Protein AF-A0A662S7G5-F1 (afdb_monomer)

Structure (mmCIF, N/CA/C/O backbone):
data_AF-A0A662S7G5-F1
#
_entry.id   AF-A0A662S7G5-F1
#
loop_
_atom_site.group_PDB
_atom_site.id
_atom_site.type_symbol
_atom_site.label_atom_id
_atom_site.label_alt_id
_atom_site.label_comp_id
_atom_site.label_asym_id
_atom_site.label_entity_id
_atom_site.label_seq_id
_atom_site.pdbx_PDB_ins_code
_atom_site.Cartn_x
_atom_site.Cartn_y
_atom_site.Cartn_z
_atom_site.occupancy
_atom_site.B_iso_or_equiv
_atom_site.auth_seq_id
_atom_site.auth_comp_id
_atom_site.auth_asym_id
_atom_site.auth_atom_id
_atom_site.pdbx_PDB_model_num
ATOM 1 N N . MET A 1 1 ? -13.028 -9.052 17.505 1.00 86.38 1 MET A N 1
ATOM 2 C CA . MET A 1 1 ? -12.548 -9.013 18.906 1.00 86.38 1 MET A CA 1
ATOM 3 C C . MET A 1 1 ? -11.775 -7.713 19.083 1.00 86.38 1 MET A C 1
ATOM 5 O O . MET A 1 1 ? -11.124 -7.319 18.126 1.00 86.38 1 MET A O 1
ATOM 9 N N . ILE A 1 2 ? -11.829 -7.048 20.243 1.00 91.25 2 ILE A N 1
ATOM 10 C CA . ILE A 1 2 ? -10.932 -5.918 20.558 1.00 91.25 2 ILE A CA 1
ATOM 11 C C . ILE A 1 2 ? -9.974 -6.365 21.663 1.00 91.25 2 ILE A C 1
ATOM 13 O O . ILE A 1 2 ? -10.423 -6.861 22.697 1.00 91.25 2 ILE A O 1
ATOM 17 N N . LYS A 1 3 ? -8.668 -6.194 21.451 1.00 94.00 3 LYS A N 1
ATOM 18 C CA . LYS A 1 3 ? -7.615 -6.515 22.421 1.00 94.00 3 LYS A CA 1
ATOM 19 C C . LYS A 1 3 ? -6.762 -5.280 22.693 1.00 94.00 3 LYS A C 1
ATOM 21 O O . LYS A 1 3 ? -6.237 -4.679 21.763 1.00 94.00 3 LYS A O 1
ATOM 26 N N . LEU A 1 4 ? -6.590 -4.932 23.965 1.00 95.50 4 LEU A N 1
ATOM 27 C CA . LEU A 1 4 ? -5.736 -3.824 24.404 1.00 95.50 4 LEU A CA 1
ATOM 28 C C . LEU A 1 4 ? -4.447 -4.385 25.014 1.00 95.50 4 LEU A C 1
ATOM 30 O O . LEU A 1 4 ? -4.505 -5.287 25.851 1.00 95.50 4 LEU A O 1
ATOM 34 N N . VAL A 1 5 ? -3.285 -3.877 24.596 1.00 95.06 5 VAL A N 1
ATOM 35 C CA . VAL A 1 5 ? -1.973 -4.355 25.062 1.00 95.06 5 VAL A CA 1
ATOM 36 C C . VAL A 1 5 ? -1.102 -3.173 25.482 1.00 95.06 5 VAL A C 1
ATOM 38 O O . VAL A 1 5 ? -0.617 -2.414 24.647 1.00 95.06 5 VAL A O 1
ATOM 41 N N . GLY A 1 6 ? -0.894 -3.021 26.793 1.00 93.19 6 GLY A N 1
ATOM 42 C CA . GLY A 1 6 ? -0.138 -1.890 27.350 1.00 93.19 6 GLY A CA 1
ATOM 43 C C . GLY A 1 6 ? -0.868 -0.544 27.254 1.00 93.19 6 GLY A C 1
ATOM 44 O O . GLY A 1 6 ? -0.224 0.498 27.294 1.00 93.19 6 GLY A O 1
ATOM 45 N N . VAL A 1 7 ? -2.194 -0.572 27.098 1.00 93.44 7 VAL A N 1
ATOM 46 C CA . VAL A 1 7 ? -3.067 0.595 26.917 1.00 93.44 7 VAL A CA 1
ATOM 47 C C . VAL A 1 7 ? -4.295 0.436 27.813 1.00 93.44 7 VAL A C 1
ATOM 49 O O . VAL A 1 7 ? -4.867 -0.656 27.870 1.00 93.44 7 VAL A O 1
ATOM 52 N N . SER A 1 8 ? -4.720 1.504 28.492 1.00 93.06 8 SER A N 1
ATOM 53 C CA . SER A 1 8 ? -5.981 1.505 29.244 1.00 93.06 8 SER A CA 1
ATOM 54 C C . SER A 1 8 ? -7.203 1.741 28.334 1.00 93.06 8 SER A C 1
ATOM 56 O O . SER A 1 8 ? -7.090 2.414 27.307 1.00 93.06 8 SER A O 1
ATOM 58 N N . PRO A 1 9 ? -8.408 1.266 28.700 1.00 92.31 9 PRO A N 1
ATOM 59 C CA . PRO A 1 9 ? -9.621 1.526 27.917 1.00 92.31 9 PRO A CA 1
ATOM 60 C C . PRO A 1 9 ? -9.904 3.013 27.668 1.00 92.31 9 PRO A C 1
ATOM 62 O O . PRO A 1 9 ? -10.390 3.368 26.601 1.00 92.31 9 PRO A O 1
ATOM 65 N N . ILE A 1 10 ? -9.565 3.883 28.626 1.00 92.44 10 ILE A N 1
ATOM 66 C CA . ILE A 1 10 ? -9.759 5.336 28.516 1.00 92.44 10 ILE A CA 1
ATOM 67 C C . ILE A 1 10 ? -8.864 5.913 27.415 1.00 92.44 10 ILE A C 1
ATOM 69 O O . ILE A 1 10 ? -9.328 6.675 26.572 1.00 92.44 10 ILE A O 1
ATOM 73 N N . GLU A 1 11 ? -7.593 5.511 27.376 1.00 88.75 11 GLU A N 1
ATOM 74 C CA . GLU A 1 11 ? -6.655 5.953 26.338 1.00 88.75 11 GLU A CA 1
ATOM 75 C C . GLU A 1 11 ? -7.034 5.426 24.950 1.00 88.75 11 GLU A C 1
ATOM 77 O O . GLU A 1 11 ? -6.802 6.103 23.949 1.00 88.75 11 GLU A O 1
ATOM 82 N N . ALA A 1 12 ? -7.623 4.228 24.889 1.00 92.56 12 ALA A N 1
ATOM 83 C CA . ALA A 1 12 ? -8.063 3.602 23.647 1.00 92.56 12 ALA A CA 1
ATOM 84 C C . ALA A 1 12 ? -9.455 4.059 23.176 1.00 92.56 12 ALA A C 1
ATOM 86 O O . ALA A 1 12 ? -9.868 3.699 22.077 1.00 92.56 12 ALA A O 1
ATOM 87 N N . TYR A 1 13 ? -10.203 4.820 23.978 1.00 92.75 13 TYR A N 1
ATOM 88 C CA . TYR A 1 13 ? -11.606 5.113 23.680 1.00 92.75 13 TYR A CA 1
ATOM 89 C C . TYR A 1 13 ? -11.778 5.783 22.311 1.00 92.75 13 TYR A C 1
ATOM 91 O O . TYR A 1 13 ? -12.529 5.301 21.466 1.00 92.75 13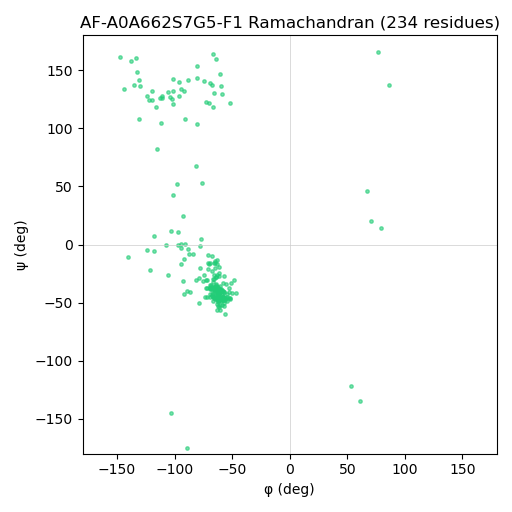 TYR A O 1
ATOM 99 N N . TRP A 1 14 ? -11.009 6.844 22.063 1.00 92.75 14 TRP A N 1
ATOM 100 C CA . TRP A 1 14 ? -11.112 7.610 20.824 1.00 92.75 14 TRP A CA 1
ATOM 101 C C . TRP A 1 14 ? -10.738 6.777 19.589 1.00 92.75 14 TRP A C 1
ATOM 103 O O . TRP A 1 14 ? -11.356 6.943 18.543 1.00 92.75 14 TRP A O 1
ATOM 113 N N . ILE A 1 15 ? -9.757 5.866 19.695 1.00 92.19 15 ILE A N 1
ATOM 114 C CA . ILE A 1 15 ? -9.335 5.035 18.559 1.00 92.19 15 ILE A CA 1
ATOM 115 C C . ILE A 1 15 ? -10.384 3.973 18.244 1.00 92.19 15 ILE A C 1
ATOM 117 O O . ILE A 1 15 ? -10.647 3.693 17.079 1.00 92.19 15 ILE A O 1
ATOM 121 N N . ILE A 1 16 ? -11.020 3.418 19.277 1.00 92.00 16 ILE A N 1
ATOM 122 C CA . ILE A 1 16 ? -12.113 2.458 19.120 1.00 92.00 16 ILE A CA 1
ATOM 123 C C . ILE A 1 16 ? -13.308 3.146 18.452 1.00 92.00 16 ILE A C 1
ATOM 125 O O . ILE A 1 16 ? -13.838 2.620 17.477 1.00 92.00 16 ILE A O 1
ATOM 129 N N . GLU A 1 17 ? -13.684 4.340 18.918 1.00 93.62 17 GLU A N 1
ATOM 130 C CA . GLU A 1 17 ? -14.765 5.132 18.319 1.00 93.62 17 GLU A CA 1
ATOM 131 C C . GLU A 1 17 ? -14.456 5.503 16.860 1.00 93.62 17 GLU A C 1
ATOM 133 O O . GLU A 1 17 ? -15.295 5.322 15.974 1.00 93.62 17 GLU A O 1
ATOM 138 N N . TYR A 1 18 ? -13.229 5.955 16.588 1.00 93.44 18 TYR A N 1
ATOM 139 C CA . TYR A 1 18 ? -12.781 6.285 15.237 1.00 93.44 18 TYR A CA 1
ATOM 140 C C . TYR A 1 18 ? -12.863 5.073 14.301 1.00 93.44 18 TYR A C 1
ATOM 142 O O . TYR A 1 18 ? -13.431 5.159 13.211 1.00 93.44 18 TYR A O 1
ATOM 150 N N . MET A 1 19 ? -12.365 3.914 14.743 1.00 91.00 19 MET A N 1
ATOM 151 C CA . MET A 1 19 ? -12.440 2.672 13.971 1.00 91.00 19 MET A CA 1
ATOM 152 C C . MET A 1 19 ? -13.873 2.192 13.750 1.00 91.00 19 MET A C 1
ATOM 154 O O . MET A 1 19 ? -14.178 1.653 12.685 1.00 91.00 19 MET A O 1
ATOM 158 N N . ASP A 1 20 ? -14.766 2.398 14.715 1.00 91.44 20 ASP A N 1
ATOM 159 C CA . ASP A 1 20 ? -16.178 2.045 14.582 1.00 91.44 20 ASP A CA 1
ATOM 160 C C . ASP A 1 20 ? -16.913 2.886 13.536 1.00 91.44 20 ASP A C 1
ATOM 162 O O . ASP A 1 20 ? -17.853 2.385 12.909 1.00 91.44 20 ASP A O 1
ATOM 166 N N . ASN A 1 21 ? -16.488 4.129 13.316 1.00 93.81 21 ASN A N 1
ATOM 167 C CA . ASN A 1 21 ? -16.995 4.965 12.231 1.00 93.81 21 ASN A CA 1
ATOM 168 C C . ASN A 1 21 ? -16.354 4.573 10.893 1.00 93.81 21 ASN A C 1
ATOM 170 O O . ASN A 1 21 ? -17.076 4.241 9.950 1.00 93.81 21 ASN A O 1
ATOM 174 N N . ALA A 1 22 ? -15.023 4.468 10.844 1.00 94.00 22 ALA A N 1
ATOM 175 C CA . ALA A 1 22 ? -14.291 4.098 9.632 1.00 94.00 22 ALA A CA 1
ATOM 176 C C . ALA A 1 22 ? -14.742 2.740 9.064 1.00 94.00 22 ALA A C 1
ATOM 178 O O . ALA A 1 22 ? -14.944 2.593 7.858 1.00 94.00 22 ALA A O 1
ATOM 179 N N . LYS A 1 23 ? -14.995 1.739 9.922 1.00 93.38 23 LYS A N 1
ATOM 180 C CA . LYS A 1 23 ? -15.457 0.415 9.469 1.00 93.38 23 LYS A CA 1
ATOM 181 C C . LYS A 1 23 ? -16.853 0.449 8.836 1.00 93.38 23 LYS A C 1
ATOM 183 O O . LYS A 1 23 ? -17.133 -0.374 7.965 1.00 93.38 23 LYS A O 1
ATOM 188 N N . LYS A 1 24 ? -17.728 1.374 9.261 1.00 93.81 24 LYS A N 1
ATOM 189 C CA . LYS A 1 24 ? -19.067 1.557 8.671 1.00 93.81 24 LYS A CA 1
ATOM 190 C C . LYS A 1 24 ? -18.955 2.179 7.286 1.00 93.81 24 LYS A C 1
ATOM 192 O O . LYS A 1 24 ? -19.584 1.676 6.364 1.00 93.81 24 LYS A O 1
ATOM 197 N N . GLU A 1 25 ? -18.121 3.205 7.140 1.00 95.38 25 GLU A N 1
ATOM 198 C CA . GLU A 1 25 ? -17.869 3.863 5.852 1.00 95.38 25 GLU A CA 1
ATOM 199 C C . GLU A 1 25 ? -17.223 2.909 4.839 1.00 95.38 25 GLU A C 1
ATOM 201 O O . GLU A 1 25 ? -17.632 2.854 3.682 1.00 95.38 25 GLU A O 1
ATOM 206 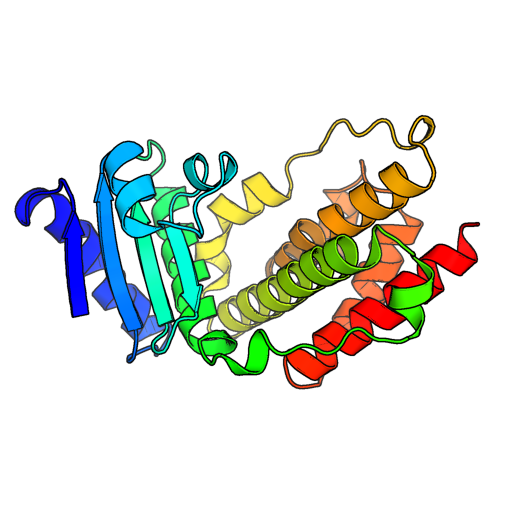N N . ILE A 1 26 ? -16.267 2.090 5.287 1.00 94.19 26 ILE A N 1
ATOM 207 C CA . ILE A 1 26 ? -15.611 1.070 4.455 1.00 94.19 26 ILE A CA 1
ATOM 208 C C . ILE A 1 26 ? -16.533 -0.136 4.203 1.00 94.19 26 ILE A C 1
ATOM 210 O O . ILE A 1 26 ? -16.393 -0.842 3.199 1.00 94.19 26 ILE A O 1
ATOM 214 N N . GLY A 1 27 ? -17.482 -0.410 5.099 1.00 92.44 27 GLY A N 1
ATOM 215 C CA . GLY A 1 27 ? -18.332 -1.601 5.062 1.00 92.44 27 GLY A CA 1
ATOM 216 C C . GLY A 1 27 ? -17.542 -2.886 5.324 1.00 92.44 27 GLY A C 1
ATOM 217 O O . GLY A 1 27 ? -17.657 -3.850 4.561 1.00 92.44 27 GLY A O 1
ATOM 218 N N . VAL A 1 28 ? -16.679 -2.877 6.342 1.00 89.06 28 VAL A N 1
ATOM 219 C CA . VAL A 1 28 ? -15.961 -4.063 6.837 1.00 89.06 28 VAL A CA 1
ATOM 220 C C . VAL A 1 28 ? -16.457 -4.395 8.242 1.00 89.06 28 VAL A C 1
ATOM 222 O O . VAL A 1 28 ? -16.498 -3.542 9.126 1.00 89.06 28 VAL A O 1
ATOM 225 N N . HIS A 1 29 ? -16.886 -5.638 8.449 1.00 82.56 29 HIS A N 1
ATOM 226 C CA . HIS A 1 29 ? -17.543 -6.049 9.696 1.00 82.56 29 HIS A CA 1
ATOM 227 C C . HIS A 1 29 ? -16.818 -7.184 10.416 1.00 82.56 29 HIS A C 1
ATOM 229 O O . HIS A 1 29 ? -16.973 -7.330 11.627 1.00 82.56 29 HIS A O 1
ATOM 235 N N . ASP A 1 30 ? -16.005 -7.955 9.694 1.00 84.50 30 ASP A N 1
ATOM 236 C CA . ASP A 1 30 ? -15.357 -9.149 10.222 1.00 84.50 30 ASP A CA 1
ATOM 237 C C . ASP A 1 30 ? -13.835 -8.990 10.266 1.00 84.50 30 ASP A C 1
ATOM 239 O O . ASP A 1 30 ? -13.109 -9.424 9.377 1.00 84.50 30 ASP A O 1
ATOM 243 N N . PHE A 1 31 ? -13.353 -8.329 11.318 1.00 87.62 31 PHE A N 1
ATOM 244 C CA . PHE A 1 31 ? -11.930 -8.219 11.632 1.00 87.62 31 PHE A CA 1
ATOM 245 C C . PHE A 1 31 ? -11.714 -8.164 13.152 1.00 87.62 31 PHE A C 1
ATOM 247 O O . PHE A 1 31 ? -12.647 -7.924 13.931 1.00 87.62 31 PHE A O 1
ATOM 254 N N . ASP A 1 32 ? -10.490 -8.438 13.580 1.00 90.81 32 ASP A N 1
ATOM 255 C CA . ASP A 1 32 ? -10.036 -8.234 14.950 1.00 90.81 32 ASP A CA 1
ATOM 256 C C . ASP A 1 32 ? -9.214 -6.950 15.049 1.00 90.81 32 ASP A C 1
ATOM 258 O O . ASP A 1 32 ? -8.449 -6.614 14.150 1.00 90.81 32 ASP A O 1
ATOM 262 N N . LEU A 1 33 ? -9.376 -6.228 16.154 1.00 91.56 33 LEU A N 1
ATOM 263 C CA . LEU A 1 33 ? -8.630 -5.017 16.461 1.00 91.56 33 LEU A CA 1
ATOM 264 C C . LEU A 1 33 ? -7.693 -5.283 17.634 1.00 91.56 33 LEU A C 1
ATOM 266 O O . LEU A 1 33 ? -8.137 -5.679 18.715 1.00 91.56 33 LEU A O 1
ATOM 270 N N . VAL A 1 34 ? -6.408 -5.002 17.446 1.00 93.69 34 VAL A N 1
ATOM 271 C CA . VAL A 1 34 ? -5.424 -4.963 18.527 1.00 93.69 34 VAL A CA 1
ATOM 272 C C . VAL A 1 34 ? -4.885 -3.548 18.666 1.00 93.69 34 VAL A C 1
ATOM 274 O O . VAL A 1 34 ? -4.256 -3.029 17.754 1.00 93.69 34 VAL A O 1
ATOM 277 N N . VAL A 1 35 ? -5.093 -2.928 19.822 1.00 94.19 35 VAL A N 1
ATOM 278 C CA . VAL A 1 35 ? -4.527 -1.615 20.141 1.00 94.19 35 VAL A CA 1
ATOM 279 C C . VAL A 1 35 ? -3.333 -1.815 21.060 1.00 94.19 35 VAL A C 1
ATOM 281 O O . VAL A 1 35 ? -3.445 -2.463 22.106 1.00 94.19 35 VAL A O 1
ATOM 284 N N . VAL A 1 36 ? -2.184 -1.274 20.671 1.00 94.50 36 VAL A N 1
ATOM 285 C CA . VAL A 1 36 ? -0.917 -1.501 21.362 1.00 94.50 36 VAL A CA 1
ATOM 286 C C . VAL A 1 36 ? -0.161 -0.200 21.613 1.00 94.50 36 VAL A C 1
ATOM 288 O O . VAL A 1 36 ? -0.240 0.758 20.844 1.00 94.50 36 VAL A O 1
ATOM 291 N N . ARG A 1 37 ? 0.586 -0.167 22.716 1.00 92.69 37 ARG A N 1
ATOM 292 C CA . ARG A 1 37 ? 1.548 0.890 23.042 1.00 92.69 37 ARG A CA 1
ATOM 293 C C . ARG A 1 37 ? 2.883 0.262 23.414 1.00 92.69 37 ARG A C 1
ATOM 295 O O . ARG A 1 37 ? 2.916 -0.687 24.198 1.00 92.69 37 ARG A O 1
ATOM 302 N N . GLY A 1 38 ? 3.969 0.830 22.909 1.00 90.44 38 GLY A N 1
ATOM 303 C CA . GLY A 1 38 ? 5.332 0.385 23.153 1.00 90.44 38 GLY A CA 1
ATOM 304 C C . GLY A 1 38 ? 5.770 -0.715 22.190 1.00 90.44 38 GLY A C 1
ATOM 305 O O . GLY A 1 38 ? 5.047 -1.680 21.930 1.00 90.44 38 GLY A O 1
ATOM 306 N N . GLU A 1 39 ? 7.003 -0.594 21.706 1.00 89.50 39 GLU A N 1
ATOM 307 C CA . GLU A 1 39 ? 7.612 -1.539 20.768 1.00 89.50 39 GLU A CA 1
ATOM 308 C C . GLU A 1 39 ? 7.676 -2.969 21.325 1.00 89.50 39 GLU A C 1
ATOM 310 O O . GLU A 1 39 ? 7.392 -3.925 20.610 1.00 89.50 39 GLU A O 1
ATOM 315 N N . GLU A 1 40 ? 7.972 -3.137 22.615 1.00 91.88 40 GLU A N 1
ATOM 316 C CA . GLU A 1 40 ? 8.024 -4.461 23.250 1.00 91.88 40 GLU A CA 1
ATOM 317 C C . GLU A 1 40 ? 6.664 -5.168 23.254 1.00 91.88 40 GLU A C 1
ATOM 319 O O . GLU A 1 40 ? 6.572 -6.380 23.050 1.00 91.88 40 GLU A O 1
ATOM 324 N N . ASN A 1 41 ? 5.576 -4.416 23.427 1.00 93.75 41 ASN A N 1
ATOM 325 C CA . ASN A 1 41 ? 4.237 -4.981 23.317 1.00 93.75 41 ASN A CA 1
ATOM 326 C C . ASN A 1 41 ? 3.893 -5.308 21.862 1.00 93.75 41 ASN A C 1
ATOM 328 O O . ASN A 1 41 ? 3.301 -6.357 21.608 1.00 93.75 41 ASN A O 1
ATOM 332 N N . LEU A 1 42 ? 4.312 -4.473 20.905 1.00 91.00 42 LEU A N 1
ATOM 333 C CA . LEU A 1 42 ? 4.165 -4.767 19.479 1.00 91.00 42 LEU A CA 1
ATOM 334 C C . LEU A 1 42 ? 4.914 -6.053 19.097 1.00 91.00 42 LEU A C 1
ATOM 336 O O . LEU A 1 42 ? 4.325 -6.926 18.463 1.00 91.00 42 LEU A O 1
ATOM 340 N N . LYS A 1 43 ? 6.166 -6.221 19.543 1.00 91.56 43 LYS A N 1
ATOM 341 C CA . LYS A 1 43 ? 6.957 -7.455 19.377 1.00 91.56 43 LYS A CA 1
ATOM 342 C C . LYS A 1 43 ? 6.205 -8.677 19.890 1.00 91.56 43 LYS A C 1
ATOM 344 O O . LYS A 1 43 ? 6.125 -9.683 19.192 1.00 91.56 43 LYS A O 1
ATOM 349 N N . ARG A 1 44 ? 5.603 -8.587 21.080 1.00 91.62 44 ARG A N 1
ATOM 350 C CA . ARG A 1 44 ? 4.799 -9.679 21.661 1.00 91.62 44 ARG A CA 1
ATOM 351 C C . ARG A 1 44 ? 3.548 -9.997 20.844 1.00 91.62 44 ARG A C 1
ATOM 353 O O . ARG A 1 44 ? 3.195 -11.165 20.729 1.00 91.62 44 ARG A O 1
ATOM 360 N N . VAL A 1 45 ? 2.877 -8.981 20.300 1.00 91.06 45 VAL A N 1
ATOM 361 C CA . VAL A 1 45 ? 1.684 -9.157 19.453 1.00 91.06 45 VAL A CA 1
ATOM 362 C C . VAL A 1 45 ? 2.049 -9.795 18.111 1.00 91.06 45 VAL A C 1
ATOM 364 O O . VAL A 1 45 ? 1.370 -10.722 17.679 1.00 91.06 45 VAL A O 1
ATOM 367 N N . LEU A 1 46 ? 3.119 -9.324 17.467 1.00 87.56 46 LEU A N 1
ATOM 368 C CA . LEU A 1 46 ? 3.562 -9.815 16.160 1.00 87.56 46 LEU A CA 1
ATOM 369 C C . LEU A 1 46 ? 4.252 -11.184 16.246 1.00 87.56 46 LEU A C 1
ATOM 371 O O . LEU A 1 46 ? 4.171 -11.981 15.311 1.00 87.56 46 LEU A O 1
ATOM 375 N N . GLY A 1 47 ? 4.937 -11.476 17.354 1.00 89.75 47 GLY A N 1
ATOM 376 C CA . GLY A 1 47 ? 5.688 -12.714 17.541 1.00 89.75 47 GLY A CA 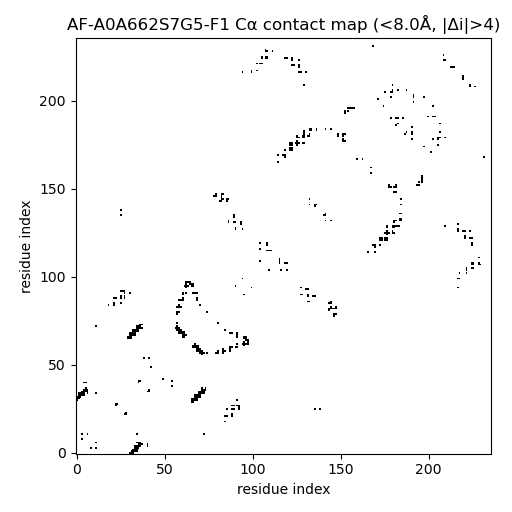1
ATOM 377 C C . GLY A 1 47 ? 6.671 -12.946 16.392 1.00 89.75 47 GLY A C 1
ATOM 378 O O . GLY A 1 47 ? 7.512 -12.102 16.096 1.00 89.75 47 GLY A O 1
ATOM 379 N N . ARG A 1 48 ? 6.530 -14.080 15.693 1.00 84.88 48 ARG A N 1
ATOM 380 C CA . ARG A 1 48 ? 7.380 -14.442 14.541 1.00 84.88 48 ARG A CA 1
ATOM 381 C C . ARG A 1 48 ? 7.238 -13.523 13.321 1.00 84.88 48 ARG A C 1
ATOM 383 O O . ARG A 1 48 ? 8.042 -13.633 12.405 1.00 84.88 48 ARG A O 1
ATOM 390 N N . PHE A 1 49 ? 6.197 -12.692 13.274 1.00 81.75 49 PHE A N 1
ATOM 391 C CA . PHE A 1 49 ? 5.967 -11.737 12.188 1.00 81.75 49 PHE A CA 1
ATOM 392 C C . PHE A 1 49 ? 6.662 -10.393 12.427 1.00 81.75 49 PHE A C 1
ATOM 394 O O . PHE A 1 49 ? 6.592 -9.518 11.571 1.00 81.75 49 PHE A O 1
ATOM 401 N N . TRP A 1 50 ? 7.310 -10.208 13.582 1.00 85.12 50 TRP A N 1
ATOM 402 C CA . TRP A 1 50 ? 8.045 -8.984 13.866 1.00 85.12 50 TRP A CA 1
ATOM 403 C C . TRP A 1 50 ? 9.278 -8.852 12.966 1.00 85.12 50 TRP A C 1
ATOM 405 O O . TRP A 1 50 ? 10.049 -9.798 12.794 1.00 85.12 50 TRP A O 1
ATOM 415 N N . THR A 1 51 ? 9.494 -7.637 12.470 1.00 81.44 51 THR A N 1
ATOM 416 C CA . THR A 1 51 ? 10.745 -7.189 11.849 1.00 81.44 51 THR A CA 1
ATOM 417 C C . THR A 1 51 ? 11.130 -5.812 12.404 1.00 81.44 51 THR A C 1
ATOM 419 O O . THR A 1 51 ? 10.257 -5.107 12.919 1.00 81.44 51 THR A O 1
ATOM 422 N N . PRO A 1 52 ? 12.395 -5.366 12.299 1.00 80.50 52 PRO A N 1
ATOM 423 C CA . PRO A 1 52 ? 12.784 -4.013 12.707 1.00 80.50 52 PRO A CA 1
ATOM 424 C C . PRO A 1 52 ? 11.919 -2.912 12.071 1.00 80.50 52 PRO A C 1
ATOM 426 O O . PRO A 1 52 ? 11.526 -1.961 12.745 1.00 80.50 52 PRO A O 1
ATOM 429 N N . GLU A 1 53 ? 11.531 -3.079 10.807 1.00 78.00 53 GLU A N 1
ATOM 430 C CA . GLU A 1 53 ? 10.672 -2.149 10.062 1.00 78.00 53 GLU A CA 1
ATOM 431 C C . GLU A 1 53 ? 9.246 -2.106 10.625 1.00 78.00 53 GLU A C 1
ATOM 433 O O . GLU A 1 53 ? 8.559 -1.095 10.490 1.00 78.00 53 GLU A O 1
ATOM 438 N N . SER A 1 54 ? 8.810 -3.158 11.334 1.00 78.69 54 SER A N 1
ATOM 439 C CA . SER A 1 54 ? 7.501 -3.197 12.003 1.00 78.69 54 S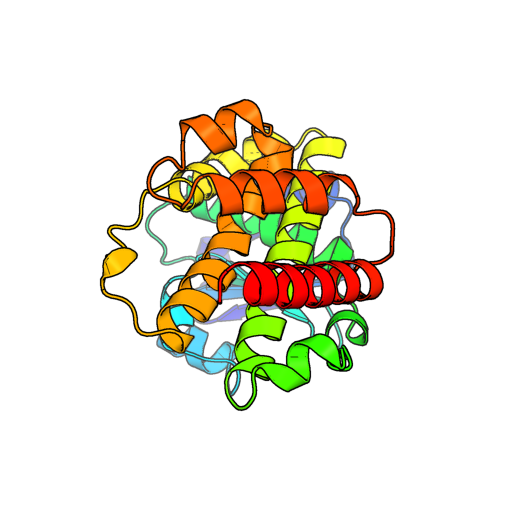ER A CA 1
ATOM 440 C C . SER A 1 54 ? 7.321 -2.041 13.001 1.00 78.69 54 SER A C 1
ATOM 442 O O . SER A 1 54 ? 6.204 -1.587 13.243 1.00 78.69 54 SER A O 1
ATOM 444 N N . SER A 1 55 ? 8.424 -1.530 13.561 1.00 76.38 55 SER A N 1
ATOM 445 C CA . SER A 1 55 ? 8.442 -0.384 14.483 1.00 76.38 55 SER A CA 1
ATOM 446 C C . SER A 1 55 ? 8.138 0.967 13.817 1.00 76.38 55 SER A C 1
ATOM 448 O O . SER A 1 55 ? 7.948 1.961 14.517 1.00 76.38 55 SER A O 1
ATOM 450 N N . GLN A 1 56 ? 8.067 1.031 12.486 1.00 79.12 56 GLN A N 1
ATOM 451 C CA . GLN A 1 56 ? 7.791 2.271 11.754 1.00 79.12 56 GLN A CA 1
ATOM 452 C C . GLN A 1 56 ? 6.306 2.444 11.417 1.00 79.12 56 GLN A C 1
ATOM 454 O O . GLN A 1 56 ? 5.870 3.552 11.108 1.00 79.12 56 GLN A O 1
ATOM 459 N N . PHE A 1 57 ? 5.511 1.375 11.497 1.00 79.06 57 PHE A N 1
ATOM 460 C CA . PHE A 1 57 ? 4.101 1.429 11.125 1.00 79.06 57 PHE A CA 1
ATOM 461 C C . PHE A 1 57 ? 3.226 2.022 12.226 1.00 79.06 57 PHE A C 1
ATOM 463 O O . PHE A 1 57 ? 3.428 1.770 13.416 1.00 79.06 57 PHE A O 1
ATOM 470 N N . TYR A 1 58 ? 2.218 2.778 11.796 1.00 82.44 58 TYR A N 1
ATOM 471 C CA . TYR A 1 58 ? 1.199 3.378 12.655 1.00 82.44 58 TYR A CA 1
ATOM 472 C C . TYR A 1 58 ? 0.013 2.424 12.839 1.00 82.44 58 TYR A C 1
ATOM 474 O O . TYR A 1 58 ? -0.493 2.253 13.950 1.00 82.44 58 TYR A O 1
ATOM 482 N N . ALA A 1 59 ? -0.370 1.742 11.760 1.00 79.00 59 ALA A N 1
ATOM 483 C CA . ALA A 1 59 ? -1.272 0.604 11.770 1.00 79.00 59 ALA A CA 1
ATOM 484 C C . ALA A 1 59 ? -0.753 -0.489 10.822 1.00 79.00 59 ALA A C 1
ATOM 486 O O . ALA A 1 59 ? 0.049 -0.208 9.932 1.00 79.00 59 ALA A O 1
ATOM 487 N N . LEU A 1 60 ? -1.181 -1.730 11.048 1.00 83.75 60 LEU A N 1
ATOM 488 C CA . LEU A 1 60 ? -0.784 -2.915 10.284 1.00 83.75 60 LEU A CA 1
ATOM 489 C C . LEU A 1 60 ? -1.963 -3.879 10.142 1.00 83.75 60 LEU A C 1
ATOM 491 O O . LEU A 1 60 ? -2.586 -4.229 11.145 1.00 83.75 60 LEU A O 1
ATOM 495 N N . HIS A 1 61 ? -2.209 -4.390 8.942 1.00 79.06 61 HIS A N 1
ATOM 496 C CA . HIS A 1 61 ? -3.071 -5.544 8.711 1.00 79.06 61 HIS A CA 1
ATOM 497 C C . HIS A 1 61 ? -2.259 -6.843 8.662 1.00 79.06 61 HIS A C 1
ATOM 499 O O . HIS A 1 61 ? -1.259 -6.965 7.949 1.00 79.06 61 HIS A O 1
ATOM 505 N N . ILE A 1 62 ? -2.747 -7.859 9.371 1.00 78.12 62 ILE A N 1
ATOM 506 C CA . ILE A 1 62 ? -2.271 -9.236 9.263 1.00 78.12 62 ILE A CA 1
ATOM 507 C C . ILE A 1 62 ? -3.444 -10.126 8.882 1.00 78.12 62 ILE A C 1
ATOM 509 O O . ILE A 1 62 ? -4.442 -10.207 9.599 1.00 78.12 62 ILE A O 1
ATOM 513 N N . ALA A 1 63 ? -3.285 -10.856 7.782 1.00 68.81 63 ALA A N 1
ATOM 514 C CA . ALA A 1 63 ? -4.183 -11.946 7.447 1.00 68.81 63 ALA A CA 1
ATOM 515 C C . ALA A 1 63 ? -3.783 -13.196 8.242 1.00 68.81 63 ALA A C 1
ATOM 517 O O . ALA A 1 63 ? -2.783 -13.851 7.936 1.00 68.81 63 ALA A O 1
ATOM 518 N N . MET A 1 64 ? -4.552 -13.503 9.284 1.00 67.19 64 MET A N 1
ATOM 519 C CA . MET A 1 64 ? -4.528 -14.802 9.965 1.00 67.19 64 MET A CA 1
ATOM 520 C C . MET A 1 64 ? -5.762 -15.612 9.526 1.00 67.19 64 MET A C 1
ATOM 522 O O . MET A 1 64 ? -6.190 -15.495 8.380 1.00 67.19 64 MET A O 1
ATOM 526 N N . ASP A 1 65 ? -6.356 -16.418 10.410 1.00 69.00 65 ASP A N 1
ATOM 527 C CA . ASP A 1 65 ? -7.655 -17.061 10.148 1.00 69.00 65 ASP A CA 1
ATOM 528 C C . ASP A 1 65 ? -8.793 -16.028 10.038 1.00 69.00 65 ASP A C 1
ATOM 530 O O . ASP A 1 65 ? -9.780 -16.247 9.339 1.00 69.00 65 ASP A O 1
ATOM 534 N N . LYS A 1 66 ? -8.612 -14.874 10.692 1.00 79.50 66 LYS A N 1
ATOM 535 C CA . LYS A 1 66 ? -9.449 -13.679 10.603 1.00 79.50 66 LYS A CA 1
ATOM 536 C C . LYS A 1 66 ? -8.556 -12.449 10.372 1.00 79.50 66 LYS A C 1
ATOM 538 O O . LYS A 1 66 ? -7.468 -12.389 10.961 1.00 79.50 66 LYS A O 1
ATOM 543 N N . PRO A 1 67 ? -8.967 -11.467 9.546 1.00 84.88 67 PRO A N 1
ATOM 544 C CA . PRO A 1 67 ? -8.193 -10.246 9.337 1.00 84.88 67 PRO A CA 1
ATOM 545 C C . PRO A 1 67 ? -7.991 -9.529 10.667 1.00 84.88 67 PRO A C 1
ATOM 547 O O . PRO A 1 67 ? -8.953 -9.316 11.403 1.00 84.88 67 PRO A O 1
ATOM 550 N N . THR A 1 68 ? -6.756 -9.166 10.991 1.00 89.12 68 THR A N 1
ATOM 551 C CA . THR A 1 68 ? -6.436 -8.439 12.222 1.00 89.12 68 THR A CA 1
ATOM 552 C C . THR A 1 68 ? -5.802 -7.105 11.871 1.00 89.12 68 THR A C 1
ATOM 554 O O . THR A 1 68 ? -4.790 -7.076 11.177 1.00 89.12 68 THR A O 1
ATOM 557 N N . VAL A 1 69 ? -6.375 -6.013 12.372 1.00 91.12 69 VAL A N 1
ATOM 558 C CA . VAL A 1 69 ? -5.805 -4.667 12.287 1.00 91.12 69 VAL A CA 1
ATOM 559 C C . VAL A 1 69 ? -5.168 -4.332 13.629 1.00 91.12 69 VAL A C 1
ATOM 561 O O . VAL A 1 69 ? -5.820 -4.349 14.675 1.00 91.12 69 VAL A O 1
ATOM 564 N N . ILE A 1 70 ? -3.873 -4.046 13.605 1.00 92.44 70 ILE A N 1
ATOM 565 C CA . ILE A 1 70 ? -3.082 -3.650 14.764 1.00 92.44 70 ILE A CA 1
ATOM 566 C C . ILE A 1 70 ? -2.846 -2.148 14.671 1.00 92.44 70 ILE A C 1
ATOM 568 O O . ILE A 1 70 ? -2.349 -1.673 13.656 1.00 92.44 70 ILE A O 1
ATOM 572 N N . VAL A 1 71 ? -3.167 -1.410 15.728 1.00 92.56 71 VAL A N 1
ATOM 573 C CA . VAL A 1 71 ? -3.002 0.044 15.807 1.00 92.56 71 VAL A CA 1
ATOM 574 C C . VAL A 1 71 ? -2.062 0.407 16.945 1.00 92.56 71 VAL A C 1
ATOM 576 O O . VAL A 1 71 ? -2.241 -0.050 18.078 1.00 92.56 71 VAL A O 1
ATOM 579 N N . ARG A 1 72 ? -1.088 1.272 16.658 1.00 91.31 72 ARG A N 1
ATOM 580 C CA . ARG A 1 72 ? -0.198 1.845 17.665 1.00 91.31 72 ARG A CA 1
ATOM 581 C C . ARG A 1 72 ? -0.669 3.209 18.136 1.00 91.31 72 ARG A C 1
ATOM 583 O O . ARG A 1 72 ? -0.859 4.115 17.335 1.00 91.31 72 ARG A O 1
ATOM 590 N N . LEU A 1 73 ? -0.792 3.369 19.451 1.00 87.94 73 LEU A N 1
ATOM 591 C CA . LEU A 1 73 ? -1.208 4.636 20.066 1.00 87.94 73 LEU A CA 1
ATOM 592 C C . LEU A 1 73 ? -0.061 5.569 20.451 1.00 87.94 73 LEU A C 1
ATOM 594 O O . LEU A 1 73 ? -0.306 6.716 20.805 1.00 87.94 73 LEU A O 1
ATOM 598 N N . ASP A 1 74 ? 1.178 5.090 20.440 1.00 84.19 74 ASP A N 1
ATOM 599 C CA . ASP A 1 74 ? 2.365 5.870 20.807 1.00 84.19 74 ASP A CA 1
ATOM 600 C C . ASP A 1 74 ? 3.038 6.542 19.608 1.00 84.19 74 ASP A C 1
ATOM 602 O O . ASP A 1 74 ? 4.235 6.824 19.630 1.00 84.19 74 ASP A O 1
ATOM 606 N N . VAL A 1 75 ? 2.269 6.783 18.549 1.00 81.56 75 VAL A N 1
ATOM 607 C CA . VAL A 1 75 ? 2.755 7.412 17.327 1.00 81.56 75 VAL A CA 1
ATOM 608 C C . VAL A 1 75 ? 2.479 8.919 17.335 1.00 81.56 75 VAL A C 1
ATOM 610 O O . VAL A 1 75 ? 1.415 9.347 17.781 1.00 81.56 75 VAL A O 1
ATOM 613 N N . PRO A 1 76 ? 3.422 9.750 16.858 1.00 80.50 76 PRO A N 1
ATOM 614 C CA . PRO A 1 76 ? 3.356 11.199 17.049 1.00 80.50 76 PRO A CA 1
ATOM 615 C C . PRO A 1 76 ? 2.380 11.917 16.106 1.00 80.50 76 PRO A C 1
ATOM 617 O O . PRO A 1 76 ? 1.989 13.046 16.389 1.00 80.50 76 PRO A O 1
ATOM 620 N N . ASN A 1 77 ? 2.003 11.303 14.979 1.00 88.88 77 ASN A N 1
ATOM 621 C CA . ASN A 1 77 ? 1.181 11.940 13.948 1.00 88.88 77 ASN A CA 1
ATOM 622 C C . ASN A 1 77 ? -0.219 11.313 13.868 1.00 88.88 77 ASN A C 1
ATOM 624 O O . ASN A 1 77 ? -0.408 10.226 13.318 1.00 88.88 77 ASN A O 1
ATOM 628 N N . ARG A 1 78 ? -1.209 12.029 14.406 1.00 90.06 78 ARG A N 1
ATOM 629 C CA . ARG A 1 78 ? -2.601 11.578 14.426 1.00 90.06 78 ARG A CA 1
ATOM 630 C C . ARG A 1 78 ? -3.195 11.432 13.024 1.00 90.06 78 ARG A C 1
ATOM 632 O O . ARG A 1 78 ? -3.790 10.399 12.754 1.00 90.06 78 ARG A O 1
ATOM 639 N N . ASP A 1 79 ? -2.982 12.397 12.134 1.00 93.12 79 ASP A N 1
ATOM 640 C CA . ASP A 1 79 ? -3.527 12.355 10.768 1.00 93.12 79 ASP A CA 1
ATOM 641 C C . ASP A 1 79 ? -2.991 11.144 9.997 1.00 93.12 79 ASP A C 1
ATOM 643 O O . ASP A 1 79 ? -3.715 10.480 9.259 1.00 93.12 79 ASP A O 1
ATOM 647 N N . LEU A 1 80 ? -1.713 10.812 10.203 1.00 92.88 80 LEU A N 1
ATOM 648 C CA . LEU A 1 80 ? -1.110 9.631 9.597 1.00 92.88 80 LEU A CA 1
ATOM 649 C C . LEU A 1 80 ? -1.669 8.329 10.177 1.00 92.88 80 LEU A C 1
ATOM 651 O O . LEU A 1 80 ? -1.868 7.366 9.435 1.00 92.88 80 LEU A O 1
ATOM 655 N N . LEU A 1 81 ? -1.939 8.292 11.485 1.00 93.38 81 LEU A N 1
ATOM 656 C CA . LEU A 1 81 ? -2.593 7.148 12.116 1.00 93.38 81 LEU A CA 1
ATOM 657 C C . LEU A 1 81 ? -4.001 6.948 11.546 1.00 93.38 81 LEU A C 1
ATOM 659 O O . LEU A 1 81 ? -4.345 5.850 11.118 1.00 93.38 81 LEU A O 1
ATOM 663 N N . GLU A 1 82 ? -4.782 8.018 11.491 1.00 94.50 82 GLU A N 1
ATOM 664 C CA . GLU A 1 82 ? -6.123 8.045 10.913 1.00 94.50 82 GLU A CA 1
ATOM 665 C C . GLU A 1 82 ? -6.123 7.569 9.449 1.00 94.50 82 GLU A C 1
ATOM 667 O O . GLU A 1 82 ? -6.872 6.659 9.087 1.00 94.50 82 GLU A O 1
ATOM 672 N N . SER A 1 83 ? -5.193 8.080 8.639 1.00 95.75 83 SER A N 1
ATOM 673 C CA . SER A 1 83 ? -4.973 7.641 7.255 1.00 95.75 83 SER A CA 1
ATOM 674 C C . SER A 1 83 ? -4.654 6.143 7.155 1.00 95.75 83 SER A C 1
ATOM 676 O O . SER A 1 83 ? -5.252 5.422 6.349 1.00 95.75 83 SER A O 1
ATOM 678 N N . SER A 1 84 ? -3.772 5.658 8.037 1.00 94.81 84 SER A N 1
ATOM 679 C CA . SER A 1 84 ? -3.375 4.247 8.113 1.00 94.81 84 SER A CA 1
ATOM 680 C C . SER A 1 84 ? -4.540 3.343 8.507 1.00 94.81 84 SER A C 1
ATOM 682 O O . SER A 1 84 ? -4.664 2.249 7.973 1.00 94.81 84 SER A O 1
ATOM 684 N N . ILE A 1 85 ? -5.443 3.783 9.385 1.00 95.19 85 ILE A N 1
ATOM 685 C CA . ILE A 1 85 ? -6.625 2.994 9.765 1.00 95.19 85 ILE A CA 1
ATOM 686 C C . ILE A 1 85 ? -7.517 2.726 8.555 1.00 95.19 85 ILE A C 1
ATOM 688 O O . ILE A 1 85 ? -7.912 1.580 8.343 1.00 95.19 85 ILE A O 1
ATOM 692 N N . TYR A 1 86 ? -7.820 3.750 7.749 1.00 96.75 86 TYR A N 1
ATOM 693 C CA . TYR A 1 86 ? -8.620 3.559 6.535 1.00 96.75 86 TYR A CA 1
ATOM 694 C C . TYR A 1 86 ? -7.928 2.613 5.550 1.00 96.75 86 TYR A C 1
ATOM 696 O O . TYR A 1 86 ? -8.583 1.733 4.986 1.00 96.75 86 TYR A O 1
ATOM 704 N N . HIS A 1 87 ? -6.608 2.748 5.397 1.00 96.44 87 HIS A N 1
ATOM 705 C CA . HIS A 1 87 ? -5.798 1.873 4.546 1.00 96.44 87 HIS A CA 1
ATOM 706 C C . HIS A 1 87 ? -5.867 0.409 5.000 1.00 96.44 87 HIS A C 1
ATOM 708 O O . HIS A 1 87 ? -6.223 -0.476 4.221 1.00 96.44 87 HIS A O 1
ATOM 714 N N . GLU A 1 88 ? -5.614 0.139 6.283 1.00 94.75 88 GLU A N 1
ATOM 715 C CA . GLU A 1 88 ? -5.588 -1.225 6.822 1.00 94.75 88 GLU A CA 1
ATOM 716 C C . GLU A 1 88 ? -6.986 -1.863 6.920 1.00 94.75 88 GLU A C 1
ATOM 718 O O . GLU A 1 88 ? -7.135 -3.074 6.748 1.00 94.75 88 GLU A O 1
ATOM 723 N N . LEU A 1 89 ? -8.040 -1.071 7.142 1.00 94.25 89 LEU A N 1
ATOM 724 C CA . LEU A 1 89 ? -9.422 -1.562 7.087 1.00 94.25 89 LEU A CA 1
ATOM 725 C C . LEU A 1 89 ? -9.844 -1.923 5.658 1.00 94.25 89 LEU A C 1
ATOM 727 O O . LEU A 1 89 ? -10.542 -2.922 5.456 1.00 94.25 89 LEU A O 1
ATOM 731 N N . ALA A 1 90 ? -9.407 -1.153 4.660 1.00 95.31 90 ALA A N 1
ATOM 732 C CA . ALA A 1 90 ? -9.601 -1.510 3.260 1.00 95.31 90 ALA A CA 1
ATOM 733 C C . ALA A 1 90 ? -8.820 -2.786 2.896 1.00 95.31 90 ALA A C 1
ATOM 735 O O . ALA A 1 90 ? -9.374 -3.661 2.226 1.00 95.31 90 ALA A O 1
ATOM 736 N N . HIS A 1 91 ? -7.596 -2.959 3.413 1.00 93.00 91 HIS A N 1
ATOM 737 C CA . HIS A 1 91 ? -6.864 -4.231 3.319 1.00 93.00 91 HIS A CA 1
ATOM 738 C C . HIS A 1 91 ? -7.644 -5.389 3.937 1.00 93.00 91 HIS A C 1
ATOM 740 O O . HIS A 1 91 ? -7.812 -6.416 3.287 1.00 93.00 91 HIS A O 1
ATOM 746 N N . ALA A 1 92 ? -8.179 -5.229 5.148 1.00 91.12 92 ALA A N 1
ATOM 747 C CA . ALA A 1 92 ? -8.982 -6.268 5.793 1.00 91.12 92 ALA A CA 1
ATOM 748 C C . ALA A 1 92 ? -10.225 -6.638 4.960 1.00 91.12 92 ALA A C 1
ATOM 750 O O . ALA A 1 92 ? -10.569 -7.817 4.851 1.00 91.12 92 ALA A O 1
ATOM 751 N N . LYS A 1 93 ? -10.870 -5.648 4.326 1.00 91.56 93 LYS A N 1
ATOM 752 C CA . LYS A 1 93 ? -12.035 -5.853 3.453 1.00 91.56 93 LYS A CA 1
ATOM 753 C C . LYS A 1 93 ? -11.691 -6.625 2.177 1.00 91.56 93 LYS A C 1
ATOM 755 O O . LYS A 1 93 ? -12.425 -7.538 1.806 1.00 91.56 93 LYS A O 1
ATOM 760 N N . LEU A 1 94 ? -10.626 -6.227 1.481 1.00 90.75 94 LEU A N 1
ATOM 761 C CA . LEU A 1 94 ? -10.285 -6.761 0.156 1.00 90.75 94 LEU A CA 1
ATOM 762 C C . LEU A 1 94 ? -9.436 -8.036 0.243 1.00 90.75 94 LEU A C 1
ATOM 764 O O . LEU A 1 94 ? -9.676 -9.000 -0.483 1.00 90.75 94 LEU A O 1
ATOM 768 N N . HIS A 1 95 ? -8.477 -8.051 1.169 1.00 88.06 95 HIS A N 1
ATOM 769 C CA . HIS A 1 95 ? -7.356 -9.000 1.220 1.00 88.06 95 HIS A CA 1
ATOM 770 C C . HIS A 1 95 ? -7.348 -9.874 2.468 1.00 88.06 95 HIS A C 1
ATOM 772 O O . HIS A 1 95 ? -6.404 -10.634 2.683 1.00 88.06 95 HIS A O 1
ATOM 778 N N . GLY A 1 96 ? -8.403 -9.803 3.276 1.00 74.81 96 GLY A N 1
ATOM 779 C CA . GLY A 1 96 ? -8.506 -10.501 4.551 1.00 74.81 96 GLY A CA 1
ATOM 780 C C . GLY A 1 96 ? -8.486 -12.036 4.480 1.00 74.81 96 GLY A C 1
ATOM 781 O O . GLY A 1 96 ? -8.310 -12.704 5.494 1.00 74.81 96 GLY A O 1
ATOM 782 N N . HIS A 1 97 ? -8.649 -12.620 3.291 1.00 75.38 97 HIS A N 1
ATOM 783 C CA . HIS A 1 97 ? -8.683 -14.070 3.114 1.00 75.38 97 HIS A CA 1
ATOM 784 C C . HIS A 1 97 ? -7.293 -14.654 2.810 1.00 75.38 97 HIS A C 1
ATOM 786 O O . HIS A 1 97 ? -6.612 -14.225 1.874 1.00 75.38 97 HIS A O 1
ATOM 792 N N . ARG A 1 98 ? -6.914 -15.731 3.513 1.00 71.06 98 ARG A N 1
ATOM 793 C CA . ARG A 1 98 ? -5.602 -16.404 3.396 1.00 71.06 98 ARG A CA 1
ATOM 794 C C . ARG A 1 98 ? -5.186 -16.760 1.962 1.00 71.06 98 ARG A C 1
ATOM 796 O O . ARG A 1 98 ? -4.012 -16.658 1.628 1.00 71.06 98 ARG A O 1
ATOM 803 N N . ARG A 1 99 ? -6.143 -17.095 1.088 1.00 70.94 99 ARG A N 1
ATOM 804 C CA . ARG A 1 99 ? -5.911 -17.368 -0.352 1.00 70.94 99 ARG A CA 1
ATOM 805 C C . ARG A 1 99 ? -5.059 -16.304 -1.067 1.00 70.94 99 ARG A C 1
ATOM 807 O O . ARG A 1 99 ? -4.323 -16.634 -1.987 1.00 70.94 99 ARG A O 1
ATOM 814 N N . PHE A 1 100 ? -5.118 -15.041 -0.634 1.00 68.62 100 PHE A N 1
ATOM 815 C CA . PHE A 1 100 ? -4.331 -13.940 -1.212 1.00 68.62 100 PHE A CA 1
ATOM 816 C C . PHE A 1 100 ? -2.855 -13.928 -0.770 1.00 68.62 100 PHE A C 1
ATOM 818 O O . PHE A 1 100 ? -2.108 -13.002 -1.098 1.00 68.62 100 PHE A O 1
ATOM 825 N N . TYR A 1 101 ? -2.437 -14.942 -0.012 1.00 67.19 101 TYR A N 1
ATOM 826 C CA . TYR A 1 101 ? -1.067 -15.186 0.438 1.00 67.19 101 TYR A CA 1
ATOM 827 C C . TYR A 1 101 ? -0.513 -16.515 -0.105 1.00 67.19 101 TYR A C 1
ATOM 829 O O . TYR A 1 101 ? 0.673 -16.790 0.041 1.00 67.19 101 TYR A O 1
ATOM 837 N N . GLU A 1 102 ? -1.336 -17.309 -0.797 1.00 71.50 102 GLU A N 1
ATOM 838 C CA . GLU A 1 102 ? -0.971 -18.600 -1.401 1.00 71.50 102 GLU A CA 1
ATOM 839 C C . GLU A 1 102 ? -0.662 -18.430 -2.898 1.00 71.50 102 GLU A C 1
ATOM 841 O O . GLU A 1 102 ? -1.219 -19.087 -3.780 1.00 71.50 102 GLU A O 1
ATOM 846 N N . ILE A 1 103 ? 0.222 -17.480 -3.204 1.00 72.50 103 ILE A N 1
ATOM 847 C CA . ILE A 1 103 ? 0.548 -17.110 -4.582 1.00 72.50 103 ILE A CA 1
ATOM 848 C C . ILE A 1 103 ? 1.724 -17.956 -5.065 1.00 72.50 103 ILE A C 1
ATOM 850 O O . ILE A 1 103 ? 2.866 -17.746 -4.667 1.00 72.50 103 ILE A O 1
ATOM 854 N N . GLY A 1 104 ? 1.448 -18.904 -5.961 1.00 73.25 104 GLY A N 1
ATOM 855 C CA . GLY A 1 104 ? 2.502 -19.607 -6.697 1.00 73.25 104 GLY A CA 1
ATOM 856 C C . GLY A 1 104 ? 3.352 -18.636 -7.526 1.00 73.25 104 GLY A C 1
ATOM 857 O O . GLY A 1 104 ? 2.804 -17.752 -8.191 1.00 73.25 104 GLY A O 1
ATOM 858 N N . VAL A 1 105 ? 4.676 -18.815 -7.495 1.00 72.81 105 VAL A N 1
ATOM 859 C CA . VAL A 1 105 ? 5.645 -17.963 -8.202 1.00 72.81 105 VAL A CA 1
ATOM 860 C C . VAL A 1 105 ? 5.534 -18.186 -9.720 1.00 72.81 105 VAL A C 1
ATOM 862 O O . VAL A 1 105 ? 5.712 -19.323 -10.166 1.00 72.81 105 VAL A O 1
ATOM 865 N N . PRO A 1 106 ? 5.250 -17.148 -10.535 1.00 79.81 106 PRO A N 1
ATOM 866 C CA . PRO A 1 106 ? 5.269 -17.275 -11.993 1.00 79.81 106 PRO A CA 1
ATOM 867 C C . PRO A 1 106 ? 6.656 -17.683 -12.504 1.00 79.81 106 PRO A C 1
ATOM 869 O O . PRO A 1 106 ? 7.672 -17.276 -11.936 1.00 79.81 106 PRO A O 1
ATOM 872 N N . ARG A 1 107 ? 6.719 -18.458 -13.595 1.00 82.69 107 ARG A N 1
ATOM 873 C CA . ARG A 1 107 ? 7.996 -18.967 -14.137 1.00 82.69 107 ARG A CA 1
ATOM 874 C C . ARG A 1 107 ? 8.943 -17.839 -14.539 1.00 82.69 107 ARG A C 1
ATOM 876 O O . ARG A 1 107 ? 10.142 -17.953 -14.330 1.00 82.69 107 ARG A O 1
ATOM 883 N N . GLU A 1 108 ? 8.394 -16.751 -15.060 1.00 85.38 108 GLU A N 1
ATOM 884 C CA . GLU A 1 108 ? 9.124 -15.551 -15.464 1.00 85.38 108 GLU A CA 1
ATOM 885 C C . GLU A 1 108 ? 9.798 -14.858 -14.273 1.00 85.38 108 GLU A C 1
ATOM 887 O O . GLU A 1 108 ? 10.842 -14.240 -14.423 1.00 85.38 108 GLU A O 1
ATOM 892 N N . VAL A 1 109 ? 9.249 -14.992 -13.064 1.00 85.50 109 VAL A N 1
ATOM 893 C CA . VAL A 1 109 ? 9.886 -14.452 -11.855 1.00 85.50 109 VAL A CA 1
ATOM 894 C C . VAL A 1 109 ? 10.977 -15.386 -11.342 1.00 85.50 109 VAL A C 1
ATOM 896 O O . VAL A 1 109 ? 11.970 -14.911 -10.799 1.00 85.50 109 VAL A O 1
ATOM 899 N N . LEU A 1 110 ? 10.852 -16.702 -11.555 1.00 87.62 110 LEU A N 1
ATOM 900 C CA . LEU A 1 110 ? 11.880 -17.671 -11.153 1.00 87.62 110 LEU A CA 1
ATOM 901 C C . LEU A 1 110 ? 13.224 -17.435 -11.856 1.00 87.62 110 LEU A C 1
ATOM 903 O O . LEU A 1 110 ? 14.264 -17.737 -11.275 1.00 87.62 110 LEU A O 1
ATOM 907 N N . SER A 1 111 ? 13.236 -16.852 -13.061 1.00 87.44 111 SER A N 1
ATOM 908 C CA . SER A 1 111 ? 14.489 -16.509 -13.749 1.00 87.44 111 SER A CA 1
ATOM 909 C C . SER A 1 111 ? 15.279 -15.389 -13.066 1.00 87.44 111 SER A C 1
ATOM 911 O O . SER A 1 111 ? 16.435 -15.174 -13.416 1.00 87.44 111 SER A O 1
ATOM 913 N N . LEU A 1 112 ? 14.699 -14.699 -12.075 1.00 88.69 112 LEU A N 1
ATOM 914 C CA . LEU A 1 112 ? 15.412 -13.725 -11.242 1.00 88.69 112 LEU A CA 1
ATOM 915 C C . LEU A 1 112 ? 16.290 -14.393 -10.164 1.00 88.69 112 LEU A C 1
ATOM 917 O O . LEU A 1 112 ? 16.952 -13.692 -9.399 1.00 88.69 112 LEU A O 1
ATOM 921 N N . GLY A 1 113 ? 16.304 -15.728 -10.080 1.00 90.38 113 GLY A N 1
ATOM 922 C CA . GLY A 1 113 ? 17.132 -16.472 -9.131 1.00 90.38 113 GLY A CA 1
ATOM 923 C C . GLY A 1 113 ? 16.790 -16.137 -7.678 1.00 90.38 113 GLY A C 1
ATOM 924 O O . GLY A 1 113 ? 15.620 -16.045 -7.304 1.00 90.38 113 GLY A O 1
ATOM 925 N N . ASP A 1 114 ? 17.810 -15.913 -6.852 1.00 90.81 114 ASP A N 1
ATOM 926 C CA . ASP A 1 114 ? 17.658 -15.774 -5.396 1.00 90.81 114 ASP A CA 1
ATOM 927 C C . ASP A 1 114 ? 16.836 -14.551 -4.953 1.00 90.81 114 ASP A C 1
ATOM 929 O O . ASP A 1 114 ? 16.308 -14.521 -3.839 1.00 90.81 114 ASP A O 1
ATOM 933 N N . ILE A 1 115 ? 16.684 -13.534 -5.811 1.00 92.38 115 ILE A N 1
ATOM 934 C CA . ILE A 1 115 ? 15.866 -12.351 -5.497 1.00 92.38 115 ILE A CA 1
ATOM 935 C C . ILE A 1 115 ? 14.386 -12.525 -5.867 1.00 92.38 115 ILE A C 1
ATOM 937 O O . ILE A 1 115 ? 13.567 -11.691 -5.471 1.00 92.38 115 ILE A O 1
ATOM 941 N N . ALA A 1 116 ? 14.018 -13.607 -6.564 1.00 91.88 116 ALA A N 1
ATOM 942 C CA . ALA A 1 116 ? 12.655 -13.869 -7.027 1.00 91.88 116 ALA A CA 1
ATOM 943 C C . ALA A 1 116 ? 11.590 -13.778 -5.912 1.00 91.88 116 ALA A C 1
ATOM 945 O O . ALA A 1 116 ? 10.591 -13.080 -6.114 1.00 91.88 116 ALA A O 1
ATOM 946 N N . PRO A 1 117 ? 11.778 -14.372 -4.710 1.00 89.81 117 PRO A N 1
ATOM 947 C CA . PRO A 1 117 ? 10.781 -14.270 -3.643 1.00 89.81 117 PRO A CA 1
ATOM 948 C C . PRO A 1 117 ? 10.594 -12.835 -3.136 1.00 89.81 117 PRO A C 1
ATOM 950 O O . PRO A 1 117 ? 9.473 -12.423 -2.843 1.00 89.81 117 PRO A O 1
ATOM 953 N N . ARG A 1 118 ? 11.681 -12.050 -3.067 1.00 91.44 118 ARG A N 1
ATOM 954 C CA . ARG A 1 118 ? 11.636 -10.645 -2.627 1.00 91.44 118 ARG A CA 1
ATOM 955 C C . ARG A 1 118 ? 10.920 -9.771 -3.648 1.00 91.44 118 ARG A C 1
ATOM 957 O O . ARG A 1 118 ? 10.094 -8.949 -3.268 1.00 91.44 118 ARG A O 1
ATOM 964 N N . VAL A 1 119 ? 11.195 -9.977 -4.935 1.00 93.94 119 VAL A N 1
ATOM 965 C CA . VAL A 1 119 ? 10.504 -9.268 -6.019 1.00 93.94 119 VAL A CA 1
ATOM 966 C C . VAL A 1 119 ? 9.014 -9.595 -6.010 1.00 93.94 119 VAL A C 1
ATOM 968 O O . VAL A 1 119 ? 8.197 -8.677 -6.021 1.00 93.94 119 VAL A O 1
ATOM 971 N N . LEU A 1 120 ? 8.645 -10.877 -5.911 1.00 93.25 120 LEU A N 1
ATOM 972 C CA . LEU A 1 120 ? 7.236 -11.273 -5.847 1.00 93.25 120 LEU A CA 1
ATOM 973 C C . LEU A 1 120 ? 6.524 -10.668 -4.632 1.00 93.25 120 LEU A C 1
ATOM 975 O O . LEU A 1 120 ? 5.381 -10.231 -4.745 1.00 93.25 120 LEU A O 1
ATOM 979 N N . TYR A 1 121 ? 7.197 -10.612 -3.483 1.00 91.38 121 TYR A N 1
ATOM 980 C CA . TYR A 1 121 ? 6.668 -9.969 -2.283 1.00 91.38 121 TYR A CA 1
ATOM 981 C C . TYR A 1 121 ? 6.405 -8.470 -2.493 1.00 91.38 121 TYR A C 1
ATOM 983 O O . TYR A 1 121 ? 5.307 -7.998 -2.198 1.00 91.38 121 TYR A O 1
ATOM 991 N N . LEU A 1 122 ? 7.367 -7.734 -3.059 1.00 94.94 122 LEU A N 1
ATOM 992 C CA . LEU A 1 122 ? 7.223 -6.300 -3.336 1.00 94.94 122 LEU A CA 1
ATOM 993 C C . LEU A 1 122 ? 6.109 -6.018 -4.354 1.00 94.94 122 LEU A C 1
ATOM 995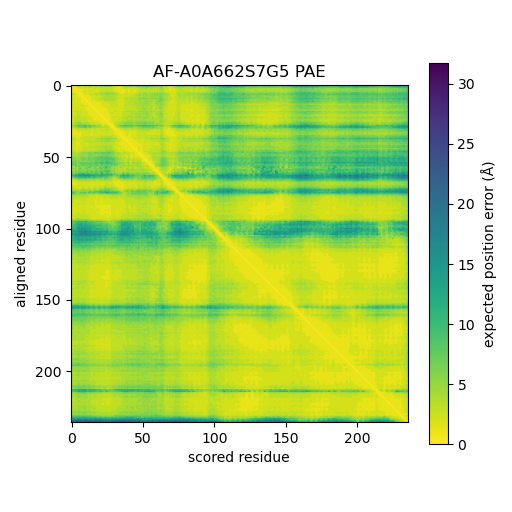 O O . LEU A 1 122 ? 5.295 -5.120 -4.139 1.00 94.94 122 LEU A O 1
ATOM 999 N N . VAL A 1 123 ? 6.011 -6.832 -5.410 1.00 96.06 123 VAL A N 1
ATOM 1000 C CA . VAL A 1 123 ? 4.907 -6.766 -6.382 1.00 96.06 123 VAL A CA 1
ATOM 1001 C C . VAL A 1 123 ? 3.561 -7.037 -5.708 1.00 96.06 123 VAL A C 1
ATOM 1003 O O . VAL A 1 123 ? 2.599 -6.309 -5.942 1.00 96.06 123 VAL A O 1
ATOM 1006 N N . SER A 1 124 ? 3.488 -8.063 -4.854 1.00 93.44 124 SER A N 1
ATOM 1007 C CA . SER A 1 124 ? 2.267 -8.426 -4.127 1.00 93.44 124 SER A CA 1
ATOM 1008 C C . SER A 1 124 ? 1.745 -7.267 -3.281 1.00 93.44 124 SER A C 1
ATOM 1010 O O . SER A 1 124 ? 0.560 -6.943 -3.346 1.00 93.44 124 SER A O 1
ATOM 1012 N N . ILE A 1 125 ? 2.633 -6.590 -2.548 1.00 92.94 125 ILE A N 1
ATOM 1013 C CA . ILE A 1 125 ? 2.269 -5.402 -1.767 1.00 92.94 125 ILE A CA 1
ATOM 1014 C C . ILE A 1 125 ? 1.787 -4.274 -2.679 1.00 92.94 125 ILE A C 1
ATOM 1016 O O . ILE A 1 125 ? 0.749 -3.679 -2.405 1.00 92.94 125 ILE A O 1
ATOM 1020 N N . ALA A 1 126 ? 2.505 -3.992 -3.768 1.00 97.62 126 ALA A N 1
ATOM 1021 C CA . ALA A 1 126 ? 2.163 -2.890 -4.662 1.00 97.62 126 ALA A CA 1
ATOM 1022 C C . ALA A 1 126 ? 0.783 -3.055 -5.318 1.00 97.62 126 ALA A C 1
ATOM 1024 O O . ALA A 1 126 ? 0.013 -2.098 -5.388 1.00 97.62 126 ALA A O 1
ATOM 1025 N N . VAL A 1 127 ? 0.442 -4.274 -5.748 1.00 97.50 127 VAL A N 1
ATOM 1026 C CA . VAL A 1 127 ? -0.884 -4.575 -6.312 1.00 97.50 127 VAL A CA 1
ATOM 1027 C C . VAL A 1 127 ? -1.979 -4.431 -5.260 1.00 97.50 127 VAL A C 1
ATOM 1029 O O . VAL A 1 127 ? -3.003 -3.809 -5.533 1.00 97.50 127 VAL A O 1
ATOM 1032 N N . LYS A 1 128 ? -1.765 -4.954 -4.048 1.00 95.44 128 LYS A N 1
ATOM 1033 C CA . LYS A 1 128 ? -2.754 -4.836 -2.968 1.00 95.44 128 LYS A CA 1
ATOM 1034 C C . LYS A 1 128 ? -3.012 -3.376 -2.593 1.00 95.44 128 LYS A C 1
ATOM 1036 O O . LYS A 1 128 ? -4.169 -2.998 -2.432 1.00 95.44 128 LYS A O 1
ATOM 1041 N N . ASP A 1 129 ? -1.964 -2.557 -2.524 1.00 97.19 129 ASP A N 1
ATOM 1042 C CA . ASP A 1 129 ? -2.083 -1.125 -2.231 1.00 97.19 129 ASP A CA 1
ATOM 1043 C C . ASP A 1 129 ? -2.748 -0.342 -3.375 1.00 97.19 129 ASP A C 1
ATOM 1045 O O . ASP A 1 129 ? -3.534 0.564 -3.104 1.00 97.19 129 ASP A O 1
ATOM 1049 N N . TYR A 1 130 ? -2.523 -0.713 -4.642 1.00 98.44 130 TYR A N 1
ATOM 1050 C CA . TYR A 1 130 ? -3.295 -0.162 -5.767 1.00 98.44 130 TYR A CA 1
ATOM 1051 C C . TYR A 1 130 ? -4.788 -0.446 -5.623 1.00 98.44 130 TYR A C 1
ATOM 1053 O O . TYR A 1 130 ? -5.614 0.446 -5.816 1.00 98.44 130 TYR A O 1
ATOM 1061 N N . GLU A 1 131 ? -5.142 -1.692 -5.304 1.00 98.06 131 GLU A N 1
ATOM 1062 C CA . GLU A 1 131 ? -6.535 -2.115 -5.152 1.00 98.06 131 GLU A CA 1
ATOM 1063 C C . GLU A 1 131 ? -7.201 -1.410 -3.963 1.00 98.06 131 GLU A C 1
ATOM 1065 O O . GLU A 1 131 ? -8.340 -0.961 -4.089 1.00 98.06 131 GLU A O 1
ATOM 1070 N N . VAL A 1 132 ? -6.477 -1.224 -2.853 1.00 97.56 132 VAL A N 1
ATOM 1071 C CA . VAL A 1 132 ? -6.937 -0.437 -1.698 1.00 97.56 132 VAL A CA 1
ATOM 1072 C C . VAL A 1 132 ? -7.170 1.026 -2.066 1.00 97.56 132 VAL A C 1
ATOM 1074 O O . VAL A 1 132 ? -8.273 1.531 -1.851 1.00 97.56 132 VAL A O 1
ATOM 1077 N N . SER A 1 133 ? -6.189 1.699 -2.672 1.00 98.25 133 SER A N 1
ATOM 1078 C CA . SER A 1 133 ? -6.338 3.097 -3.098 1.00 98.25 133 SER A CA 1
ATOM 1079 C C . SER A 1 133 ? -7.459 3.269 -4.121 1.00 98.25 133 SER A C 1
ATOM 1081 O O . SER A 1 133 ? -8.229 4.227 -4.047 1.00 98.25 133 SER A O 1
ATOM 1083 N N . SER A 1 134 ? -7.596 2.324 -5.055 1.00 98.19 134 SER A N 1
ATOM 1084 C CA . SER A 1 134 ? -8.679 2.316 -6.046 1.00 98.19 134 SER A CA 1
ATOM 1085 C C . SER A 1 134 ? -10.041 2.160 -5.382 1.00 98.19 134 SER A C 1
ATOM 1087 O O . SER A 1 134 ? -10.970 2.901 -5.706 1.00 98.19 134 SER A O 1
ATOM 1089 N N . PHE A 1 135 ? -10.157 1.240 -4.423 1.00 97.94 135 PHE A N 1
ATOM 1090 C CA . PHE A 1 135 ? -11.377 1.043 -3.655 1.00 97.94 135 PHE A CA 1
ATOM 1091 C C . PHE A 1 135 ? -11.747 2.304 -2.871 1.00 97.94 135 PHE A C 1
ATOM 1093 O O . PHE A 1 135 ? -12.849 2.818 -3.062 1.00 97.94 135 PHE A O 1
ATOM 1100 N N . LEU A 1 136 ? -10.830 2.842 -2.060 1.00 98.25 136 LEU A N 1
ATOM 1101 C CA . LEU A 1 136 ? -11.069 4.050 -1.264 1.00 9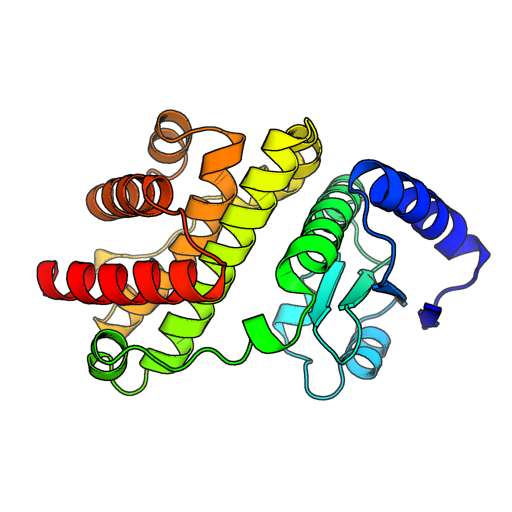8.25 136 LEU A CA 1
ATOM 1102 C C . LEU A 1 136 ? -11.455 5.239 -2.150 1.00 98.25 136 LEU A C 1
ATOM 1104 O O . LEU A 1 136 ? -12.384 5.973 -1.820 1.00 98.25 136 LEU A O 1
ATOM 1108 N N . SER A 1 137 ? -10.812 5.392 -3.309 1.00 97.88 137 SER A N 1
ATOM 1109 C CA . SER A 1 137 ? -11.186 6.401 -4.303 1.00 97.88 137 SER A CA 1
ATOM 1110 C C . SER A 1 137 ? -12.606 6.189 -4.839 1.00 97.88 137 SER A C 1
ATOM 1112 O O . SER A 1 137 ? -13.413 7.120 -4.835 1.00 97.88 137 SER A O 1
ATOM 1114 N N . SER A 1 138 ? -12.964 4.949 -5.192 1.00 97.25 138 SER A N 1
ATOM 1115 C CA . SER A 1 138 ? -14.286 4.610 -5.743 1.00 97.25 138 SER A CA 1
ATOM 1116 C C . SER A 1 138 ? -15.454 4.844 -4.780 1.00 97.25 138 SER A C 1
ATOM 1118 O O . SER A 1 138 ? -16.560 5.136 -5.230 1.00 97.25 138 SER A O 1
ATOM 1120 N N . VAL A 1 139 ? -15.217 4.756 -3.466 1.00 97.25 139 VAL A N 1
ATOM 1121 C CA . VAL A 1 139 ? -16.237 5.004 -2.430 1.00 97.25 139 VAL A CA 1
ATOM 1122 C C . VAL A 1 139 ? -16.186 6.429 -1.865 1.00 97.25 139 VAL A C 1
ATOM 1124 O O . VAL A 1 139 ? -16.839 6.720 -0.868 1.00 97.25 139 VAL A O 1
ATOM 1127 N N . GLY A 1 140 ? -15.423 7.334 -2.489 1.00 97.62 140 GLY A N 1
ATOM 1128 C CA . GLY A 1 140 ? -15.355 8.746 -2.093 1.00 97.62 140 GLY A CA 1
ATOM 1129 C C . GLY A 1 140 ? -14.457 9.040 -0.886 1.00 97.62 140 GLY A C 1
ATOM 1130 O O . GLY A 1 140 ? -14.505 10.142 -0.344 1.00 97.62 140 GLY A O 1
ATOM 1131 N N . LEU A 1 141 ? -13.608 8.091 -0.486 1.00 97.94 141 LEU A N 1
ATOM 1132 C CA . LEU A 1 141 ? -12.711 8.180 0.671 1.00 97.94 141 LEU A CA 1
ATOM 1133 C C . LEU A 1 141 ? -11.246 8.463 0.292 1.00 97.94 141 LEU A C 1
ATOM 1135 O O . LEU A 1 141 ? -10.378 8.393 1.160 1.00 97.94 141 LEU A O 1
ATOM 1139 N N . ALA A 1 142 ? -10.940 8.824 -0.963 1.00 97.50 142 ALA A N 1
ATOM 1140 C CA . ALA A 1 142 ? -9.568 9.118 -1.414 1.00 97.50 142 ALA A CA 1
ATOM 1141 C C . ALA A 1 142 ? -8.825 10.111 -0.500 1.00 97.50 142 ALA A C 1
ATOM 1143 O O . ALA A 1 142 ? -7.664 9.892 -0.174 1.00 97.50 142 ALA A O 1
ATOM 1144 N N . LYS A 1 143 ? -9.507 11.166 -0.034 1.00 97.50 143 LYS A N 1
ATOM 1145 C CA . LYS A 1 143 ? -8.909 12.212 0.817 1.00 97.50 143 LYS A CA 1
ATOM 1146 C C . LYS A 1 143 ? -8.384 11.701 2.158 1.00 97.50 143 LYS A C 1
ATOM 1148 O O . LYS A 1 143 ? -7.485 12.306 2.728 1.00 97.50 143 LYS A O 1
ATOM 1153 N N . THR A 1 144 ? -8.906 10.578 2.658 1.00 97.31 144 THR A N 1
ATOM 1154 C CA . THR A 1 144 ? -8.383 9.949 3.887 1.00 97.31 144 THR A CA 1
ATOM 1155 C C . THR A 1 144 ? -6.924 9.515 3.726 1.00 97.31 144 THR A C 1
ATOM 1157 O O . THR A 1 144 ? -6.220 9.325 4.713 1.00 97.31 144 THR A O 1
ATOM 1160 N N . GLN A 1 145 ? -6.452 9.376 2.486 1.00 98.06 145 GLN A N 1
ATOM 1161 C CA . GLN A 1 145 ? -5.116 8.901 2.155 1.00 98.06 145 GLN A CA 1
ATOM 1162 C C . GLN A 1 145 ? -4.093 10.025 1.952 1.00 98.06 145 GLN A C 1
ATOM 1164 O O . GLN A 1 145 ? -2.920 9.721 1.765 1.00 98.06 145 GLN A O 1
ATOM 1169 N N . ASP A 1 146 ? -4.480 11.306 2.033 1.00 97.69 146 ASP A N 1
ATOM 1170 C CA . ASP A 1 146 ? -3.566 12.439 1.810 1.00 97.69 146 ASP A CA 1
ATOM 1171 C C . ASP A 1 146 ? -2.303 12.401 2.707 1.00 97.69 146 ASP A C 1
ATOM 1173 O O . ASP A 1 146 ? -1.202 12.622 2.184 1.00 97.69 146 ASP A O 1
ATOM 1177 N N . PRO A 1 147 ? -2.385 12.074 4.020 1.00 96.69 147 PRO A N 1
ATOM 1178 C CA . PRO A 1 147 ? -1.196 11.951 4.867 1.00 96.69 147 PRO A CA 1
ATOM 1179 C C . PRO A 1 147 ? -0.233 10.843 4.419 1.00 96.69 147 PRO A C 1
ATOM 1181 O O . PRO A 1 147 ? 0.973 11.083 4.337 1.00 96.69 147 PRO A O 1
ATOM 1184 N N . LEU A 1 148 ? -0.744 9.650 4.089 1.00 95.62 148 LEU A N 1
ATOM 1185 C CA . LEU A 1 148 ? 0.071 8.543 3.573 1.00 95.62 148 LEU A CA 1
ATOM 1186 C C . LEU A 1 148 ? 0.642 8.855 2.189 1.00 95.62 148 LEU A C 1
ATOM 1188 O O . LEU A 1 148 ? 1.820 8.612 1.931 1.00 95.62 148 LEU A O 1
ATOM 1192 N N . LEU A 1 149 ? -0.169 9.444 1.313 1.00 97.44 149 LEU A N 1
ATOM 1193 C CA . LEU A 1 149 ? 0.230 9.866 -0.024 1.00 97.44 149 LEU A CA 1
ATOM 1194 C C . LEU A 1 149 ? 1.403 10.837 0.019 1.00 97.44 149 LEU A C 1
ATOM 1196 O O . LEU A 1 149 ? 2.327 10.704 -0.781 1.00 97.44 149 LEU A O 1
ATOM 1200 N N . LYS A 1 150 ? 1.405 11.782 0.964 1.00 96.06 150 LYS A N 1
ATOM 1201 C CA . LYS A 1 150 ? 2.530 12.701 1.134 1.00 96.06 150 LYS A CA 1
ATOM 1202 C C . LYS A 1 150 ? 3.841 11.944 1.349 1.00 96.06 150 LYS A C 1
ATOM 1204 O O . LYS A 1 150 ? 4.803 12.278 0.672 1.00 96.06 150 LYS A O 1
ATOM 1209 N N . ILE A 1 151 ? 3.841 10.927 2.214 1.00 93.31 151 ILE A N 1
ATOM 1210 C CA . ILE A 1 151 ? 5.015 10.088 2.509 1.00 93.31 151 ILE A CA 1
ATOM 1211 C C . ILE A 1 151 ? 5.404 9.247 1.291 1.00 93.31 151 ILE A C 1
ATOM 1213 O O . ILE A 1 151 ? 6.571 9.192 0.928 1.00 93.31 151 ILE A O 1
ATOM 1217 N N . MET A 1 152 ? 4.434 8.627 0.613 1.00 94.50 152 MET A N 1
ATOM 1218 C CA . MET A 1 152 ? 4.694 7.800 -0.577 1.00 94.50 152 MET A CA 1
ATOM 1219 C C . MET A 1 152 ? 5.292 8.597 -1.745 1.00 94.50 152 MET A C 1
ATOM 1221 O O . MET A 1 152 ? 5.967 8.027 -2.599 1.00 94.50 152 MET A O 1
ATOM 1225 N N . LEU A 1 153 ? 5.022 9.903 -1.802 1.00 95.44 153 LEU A N 1
ATOM 1226 C CA . LEU A 1 153 ? 5.556 10.820 -2.807 1.00 95.44 153 LEU A CA 1
ATOM 1227 C C . LEU A 1 153 ? 6.875 11.485 -2.385 1.00 95.44 153 LEU A C 1
ATOM 1229 O O . LEU A 1 153 ? 7.376 12.322 -3.143 1.00 95.44 153 LEU A O 1
ATOM 1233 N N . GLU A 1 154 ? 7.416 11.191 -1.200 1.00 91.94 154 GLU A N 1
ATOM 1234 C CA . GLU A 1 154 ? 8.729 11.709 -0.815 1.00 91.94 154 GLU A CA 1
ATOM 1235 C C . GLU A 1 154 ? 9.806 11.103 -1.734 1.00 91.94 154 GLU A C 1
ATOM 1237 O O . GLU A 1 154 ? 9.805 9.894 -1.984 1.00 91.94 154 GLU A O 1
ATOM 1242 N N . PRO A 1 155 ? 10.688 11.936 -2.317 1.00 86.94 155 PRO A N 1
ATOM 1243 C CA . PRO A 1 155 ? 11.733 11.447 -3.200 1.00 86.94 155 PRO A CA 1
ATOM 1244 C C . PRO A 1 155 ? 12.759 10.652 -2.398 1.00 86.94 155 PRO A C 1
ATOM 1246 O O . PRO A 1 155 ? 13.202 11.088 -1.332 1.00 86.94 155 PRO A O 1
ATOM 1249 N N . ASP A 1 156 ? 13.210 9.540 -2.972 1.00 83.44 156 ASP A N 1
ATOM 1250 C CA . ASP A 1 156 ? 14.310 8.781 -2.388 1.00 83.44 156 ASP A CA 1
ATOM 1251 C C . ASP A 1 156 ? 15.583 9.121 -3.164 1.00 83.44 156 ASP A C 1
ATOM 1253 O O . ASP A 1 156 ? 15.607 9.065 -4.394 1.00 83.44 156 ASP A O 1
ATOM 1257 N N . ASN A 1 157 ? 16.675 9.437 -2.466 1.00 86.38 157 ASN A N 1
ATOM 1258 C CA . ASN A 1 157 ? 17.974 9.733 -3.085 1.00 86.38 157 ASN A CA 1
ATOM 1259 C C . ASN A 1 157 ? 18.682 8.451 -3.568 1.00 86.38 157 ASN A C 1
ATOM 1261 O O . ASN A 1 157 ? 19.824 8.175 -3.195 1.00 86.38 157 ASN A O 1
ATOM 1265 N N . ILE A 1 158 ? 17.993 7.628 -4.362 1.00 91.06 158 ILE A N 1
ATOM 1266 C CA . ILE A 1 158 ? 18.517 6.363 -4.878 1.00 91.06 158 ILE A CA 1
ATOM 1267 C C . ILE A 1 158 ? 19.565 6.664 -5.962 1.00 91.06 158 ILE A C 1
ATOM 1269 O O . ILE A 1 158 ? 19.244 7.302 -6.968 1.00 91.06 158 ILE A O 1
ATOM 1273 N N . PRO A 1 159 ? 20.814 6.181 -5.822 1.00 93.25 159 PRO A N 1
ATOM 1274 C CA . PRO A 1 159 ? 21.863 6.402 -6.812 1.00 93.25 159 PRO A CA 1
ATOM 1275 C C . PRO A 1 159 ? 21.722 5.407 -7.974 1.00 93.25 159 PRO A C 1
ATOM 1277 O O . PRO A 1 159 ? 22.552 4.514 -8.138 1.00 93.25 159 PRO A O 1
ATOM 1280 N N . TRP A 1 160 ? 20.654 5.535 -8.772 1.00 92.62 160 TRP A N 1
ATOM 1281 C CA . TRP A 1 160 ? 20.240 4.559 -9.796 1.00 92.62 160 TRP A CA 1
ATOM 1282 C C . TRP A 1 160 ? 21.371 4.066 -10.705 1.00 92.62 160 TRP A C 1
ATOM 1284 O O . TRP A 1 160 ? 21.456 2.874 -10.984 1.00 92.62 160 TRP A O 1
ATOM 1294 N N . SER A 1 161 ? 22.258 4.967 -11.134 1.00 89.69 161 SER A N 1
ATOM 1295 C CA . SER A 1 161 ? 23.388 4.668 -12.025 1.00 89.69 161 SER A CA 1
ATOM 1296 C C . SER A 1 161 ? 24.500 3.833 -11.385 1.00 89.69 161 SER A C 1
ATOM 1298 O O . SER A 1 161 ? 25.353 3.311 -12.094 1.00 89.69 161 SER A O 1
ATOM 1300 N N . SER A 1 162 ? 24.531 3.746 -10.057 1.00 93.38 162 SER A N 1
ATOM 1301 C CA . SER A 1 162 ? 25.593 3.089 -9.287 1.00 93.38 162 SER A CA 1
ATOM 1302 C C . SER A 1 162 ? 25.146 1.763 -8.671 1.00 93.38 162 SER A C 1
ATOM 1304 O O . SER A 1 162 ? 25.932 1.106 -7.990 1.00 93.38 162 SER A O 1
ATOM 1306 N N . LEU A 1 163 ? 23.887 1.368 -8.876 1.00 94.56 163 LEU A N 1
ATOM 1307 C CA . LEU A 1 163 ? 23.353 0.119 -8.348 1.00 94.56 163 LEU A CA 1
ATOM 1308 C C . LEU A 1 163 ? 23.883 -1.080 -9.140 1.00 94.56 163 LEU A C 1
ATOM 1310 O O . LEU A 1 163 ? 23.956 -1.057 -10.367 1.00 94.56 163 LEU A O 1
ATOM 1314 N N . SER A 1 164 ? 24.191 -2.169 -8.435 1.00 94.06 164 SER A N 1
ATOM 1315 C CA . SER A 1 164 ? 24.384 -3.469 -9.081 1.00 94.06 164 SER A CA 1
ATOM 1316 C C . SER A 1 164 ? 23.072 -3.947 -9.724 1.00 94.06 164 SER A C 1
ATOM 1318 O O . SER A 1 164 ? 21.999 -3.510 -9.296 1.00 94.06 164 SER A O 1
ATOM 1320 N N . PRO A 1 165 ? 23.103 -4.882 -10.693 1.00 92.44 165 PRO A N 1
ATOM 1321 C CA . PRO A 1 165 ? 21.886 -5.364 -11.353 1.00 92.44 165 PRO A CA 1
ATOM 1322 C C . PRO A 1 165 ? 20.797 -5.833 -10.374 1.00 92.44 165 PRO A C 1
ATOM 1324 O O . PRO A 1 165 ? 19.651 -5.397 -10.460 1.00 92.44 165 PRO A O 1
ATOM 1327 N N . SER A 1 166 ? 21.153 -6.644 -9.373 1.00 92.62 166 SER A N 1
ATOM 1328 C CA . SER A 1 166 ? 20.192 -7.121 -8.369 1.00 92.62 166 SER A CA 1
ATOM 1329 C C . SER A 1 166 ? 19.654 -5.995 -7.481 1.00 92.62 166 SER A C 1
ATOM 1331 O O . SER A 1 166 ? 18.475 -6.003 -7.128 1.00 92.62 166 SER A O 1
ATOM 1333 N N . ALA A 1 167 ? 20.493 -5.015 -7.128 1.00 94.25 167 ALA A N 1
ATOM 1334 C CA . ALA A 1 167 ? 20.066 -3.861 -6.340 1.00 94.25 167 ALA A CA 1
ATOM 1335 C C . ALA A 1 167 ? 19.128 -2.948 -7.143 1.00 94.25 167 ALA A C 1
ATOM 1337 O O . ALA A 1 167 ? 18.132 -2.478 -6.599 1.00 94.25 167 ALA A O 1
ATOM 1338 N N . LEU A 1 168 ? 19.395 -2.761 -8.439 1.00 95.38 168 LEU A N 1
ATOM 1339 C CA . LEU A 1 168 ? 18.523 -2.024 -9.349 1.00 95.38 168 LEU A CA 1
ATOM 1340 C C . LEU A 1 168 ? 17.147 -2.689 -9.457 1.00 95.38 168 LEU A C 1
ATOM 1342 O O . LEU A 1 168 ? 16.133 -2.013 -9.305 1.00 95.38 168 LEU A O 1
ATOM 1346 N N . ILE A 1 169 ? 17.101 -4.011 -9.650 1.00 95.88 169 ILE A N 1
ATOM 1347 C CA . ILE A 1 169 ? 15.841 -4.768 -9.718 1.00 95.88 169 ILE A CA 1
ATOM 1348 C C . ILE A 1 169 ? 15.021 -4.582 -8.438 1.00 95.88 169 ILE A C 1
ATOM 1350 O O . ILE A 1 169 ? 13.827 -4.289 -8.505 1.00 95.88 169 ILE A O 1
ATOM 1354 N N . LEU A 1 170 ? 15.654 -4.721 -7.270 1.00 95.50 170 LEU A N 1
ATOM 1355 C CA . LEU A 1 170 ? 14.974 -4.559 -5.984 1.00 95.50 170 LEU A CA 1
ATOM 1356 C C . LEU A 1 170 ? 14.529 -3.112 -5.734 1.00 95.50 170 LEU A C 1
ATOM 1358 O O . LEU A 1 170 ? 13.444 -2.914 -5.193 1.00 95.50 170 LEU A O 1
ATOM 1362 N N . ALA A 1 171 ? 15.314 -2.117 -6.156 1.00 95.88 171 ALA A N 1
ATOM 1363 C CA . ALA A 1 171 ? 14.952 -0.704 -6.053 1.00 95.88 171 ALA A CA 1
ATOM 1364 C C . ALA A 1 171 ? 13.772 -0.335 -6.970 1.00 95.88 171 ALA A C 1
ATOM 1366 O O . ALA A 1 171 ? 12.879 0.408 -6.574 1.00 95.88 171 ALA A O 1
ATOM 1367 N N . LEU A 1 172 ? 13.718 -0.886 -8.185 1.00 97.00 172 LEU A N 1
ATOM 1368 C CA . LEU A 1 172 ? 12.556 -0.722 -9.063 1.00 97.00 172 LEU A CA 1
ATOM 1369 C C . LEU A 1 172 ? 11.325 -1.424 -8.473 1.00 97.00 172 LEU A C 1
ATOM 1371 O O . LEU A 1 172 ? 10.250 -0.830 -8.400 1.00 97.00 172 LEU A O 1
ATOM 1375 N N . ALA A 1 173 ? 11.487 -2.658 -7.986 1.00 97.06 173 ALA A N 1
ATOM 1376 C CA . ALA A 1 173 ? 10.403 -3.410 -7.361 1.00 97.06 173 ALA A CA 1
ATOM 1377 C C . ALA A 1 173 ? 9.850 -2.699 -6.114 1.00 97.06 173 ALA A C 1
ATOM 1379 O O . ALA A 1 173 ? 8.637 -2.678 -5.916 1.00 97.06 173 ALA A O 1
ATOM 1380 N N . SER A 1 174 ? 10.704 -2.077 -5.292 1.00 95.81 174 SER A N 1
ATOM 1381 C CA . SER A 1 174 ? 10.255 -1.328 -4.112 1.00 95.81 174 SER A CA 1
ATOM 1382 C C . SER A 1 174 ? 9.489 -0.060 -4.488 1.00 95.81 174 SER A C 1
ATOM 1384 O O . SER A 1 174 ? 8.505 0.266 -3.824 1.00 95.81 174 SER A O 1
ATOM 1386 N N . LYS A 1 175 ? 9.864 0.609 -5.589 1.00 97.12 175 LYS A N 1
ATOM 1387 C CA . LYS A 1 175 ? 9.143 1.779 -6.113 1.00 97.12 175 LYS A CA 1
ATOM 1388 C C . LYS A 1 175 ? 7.770 1.451 -6.699 1.00 97.12 175 LYS A C 1
ATOM 1390 O O . LYS A 1 175 ? 6.954 2.362 -6.802 1.00 97.12 175 LYS A O 1
ATOM 1395 N N . LEU A 1 176 ? 7.454 0.187 -7.004 1.00 98.31 176 LEU A N 1
ATOM 1396 C CA . LEU A 1 176 ? 6.100 -0.183 -7.437 1.00 98.31 176 LEU A CA 1
ATOM 1397 C C . LEU A 1 176 ? 5.048 0.256 -6.426 1.00 98.31 176 LEU A C 1
ATOM 1399 O O . LEU A 1 176 ? 4.058 0.859 -6.822 1.00 98.31 176 LEU A O 1
ATOM 1403 N N . LYS A 1 177 ? 5.277 0.003 -5.131 1.00 97.19 177 LYS A N 1
ATOM 1404 C CA . LYS A 1 177 ? 4.313 0.315 -4.069 1.00 97.19 177 LYS A CA 1
ATOM 1405 C C . LYS A 1 177 ? 3.904 1.793 -4.060 1.00 97.19 177 LYS A C 1
ATOM 1407 O O . LYS A 1 177 ? 2.717 2.048 -4.242 1.00 97.19 177 LYS A O 1
ATOM 1412 N N . PRO A 1 178 ? 4.814 2.771 -3.891 1.00 97.50 178 PRO A N 1
ATOM 1413 C CA . PRO A 1 178 ? 4.418 4.174 -3.837 1.00 97.50 178 PRO A CA 1
ATOM 1414 C C . PRO A 1 178 ? 3.78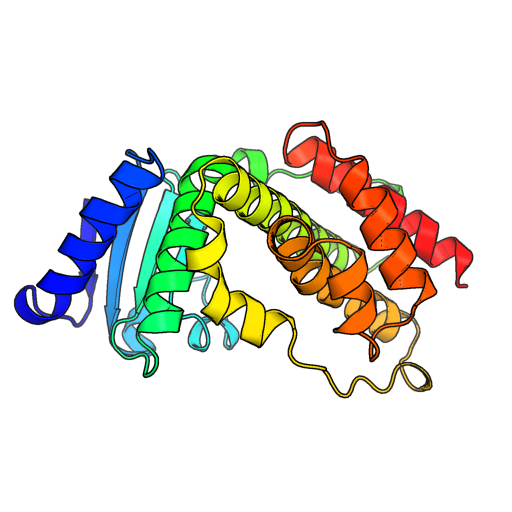7 4.663 -5.147 1.00 97.50 178 PRO A C 1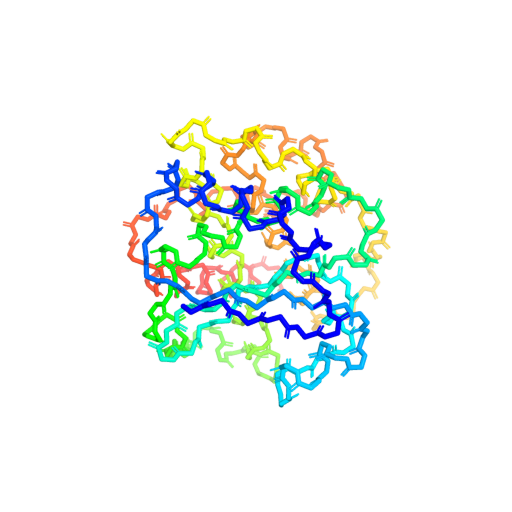
ATOM 1416 O O . PRO A 1 178 ? 2.820 5.425 -5.100 1.00 97.50 178 PRO A O 1
ATOM 1419 N N . ILE A 1 179 ? 4.262 4.199 -6.312 1.00 98.38 179 ILE A N 1
ATOM 1420 C CA . ILE A 1 179 ? 3.668 4.556 -7.613 1.00 98.38 179 ILE A CA 1
ATOM 1421 C C . ILE A 1 179 ? 2.228 4.036 -7.687 1.00 98.38 179 ILE A C 1
ATOM 1423 O O . ILE A 1 179 ? 1.288 4.804 -7.893 1.00 98.38 179 ILE A O 1
ATOM 1427 N N . MET A 1 180 ? 2.052 2.731 -7.485 1.00 98.62 180 MET A N 1
ATOM 1428 C CA . MET A 1 180 ? 0.774 2.037 -7.608 1.00 98.62 180 MET A CA 1
ATOM 1429 C C . MET A 1 180 ? -0.240 2.488 -6.548 1.00 98.62 180 MET A C 1
ATOM 1431 O O . MET A 1 180 ? -1.405 2.686 -6.879 1.00 98.62 180 MET A O 1
ATOM 1435 N N . PHE A 1 181 ? 0.194 2.759 -5.317 1.00 98.44 181 PHE A N 1
ATOM 1436 C CA . PHE A 1 181 ? -0.637 3.380 -4.281 1.00 98.44 181 PHE A CA 1
ATOM 1437 C C . PHE A 1 181 ? -1.167 4.755 -4.712 1.00 98.44 181 PHE A C 1
ATOM 1439 O O . PHE A 1 181 ? -2.336 5.073 -4.497 1.00 98.44 181 PHE A O 1
ATOM 1446 N N . SER A 1 182 ? -0.314 5.578 -5.325 1.00 98.44 182 SER A N 1
ATOM 1447 C CA . SER A 1 182 ? -0.640 6.972 -5.646 1.00 98.44 182 SER A CA 1
ATOM 1448 C C . SER A 1 182 ? -1.524 7.111 -6.887 1.00 98.44 182 SER A C 1
ATOM 1450 O O . SER A 1 182 ? -2.296 8.066 -6.994 1.00 98.44 182 SER A O 1
ATOM 1452 N N . LEU A 1 183 ? -1.433 6.175 -7.839 1.00 98.25 183 LEU A N 1
ATOM 1453 C CA . LEU A 1 183 ? -2.111 6.283 -9.135 1.00 98.25 183 LEU A CA 1
ATOM 1454 C C . LEU A 1 183 ? -3.630 6.514 -9.043 1.00 98.25 183 LEU A C 1
ATOM 1456 O O . LEU A 1 183 ? -4.104 7.450 -9.692 1.00 98.25 183 LEU A O 1
ATOM 1460 N N . PRO A 1 184 ? -4.403 5.751 -8.247 1.00 98.19 184 PRO A N 1
ATOM 1461 C CA . PRO A 1 184 ? -5.851 5.951 -8.143 1.00 98.19 184 PRO A CA 1
ATOM 1462 C C . PRO A 1 184 ? -6.258 7.225 -7.390 1.00 98.19 184 PRO A C 1
ATOM 1464 O O . PRO A 1 184 ? -7.416 7.636 -7.470 1.00 98.19 184 PRO A O 1
ATOM 1467 N N . LEU A 1 185 ? -5.328 7.829 -6.641 1.00 98.38 185 LEU A N 1
ATOM 1468 C CA . LEU A 1 185 ? -5.581 8.989 -5.784 1.00 98.38 185 LEU A CA 1
ATOM 1469 C C . LEU A 1 185 ? -5.328 10.311 -6.519 1.00 98.38 185 LEU A C 1
ATOM 1471 O O . LEU A 1 185 ? -6.119 11.243 -6.402 1.00 98.38 185 LEU A O 1
ATOM 1475 N N . ILE A 1 186 ? -4.237 10.393 -7.289 1.00 97.94 186 ILE A N 1
ATOM 1476 C CA . ILE A 1 186 ? -3.788 11.644 -7.937 1.00 97.94 186 ILE A CA 1
ATOM 1477 C C . ILE A 1 186 ? -3.632 11.558 -9.457 1.00 97.94 186 ILE A C 1
ATOM 1479 O O . ILE A 1 186 ? -3.363 12.571 -10.111 1.00 97.94 186 ILE A O 1
ATOM 1483 N N . GLY A 1 187 ? -3.811 10.370 -10.034 1.00 98.00 187 GLY A N 1
ATOM 1484 C CA . GLY A 1 187 ? -3.756 10.143 -11.472 1.00 98.00 187 GLY A CA 1
ATOM 1485 C C . GLY A 1 187 ? -2.338 10.109 -12.067 1.00 98.00 187 GLY A C 1
ATOM 1486 O O . GLY A 1 187 ? -1.361 10.548 -11.452 1.00 98.00 187 GLY A O 1
ATOM 1487 N N . PRO A 1 188 ? -2.209 9.607 -13.308 1.00 97.94 188 PRO A N 1
ATOM 1488 C CA . PRO A 1 188 ? -0.918 9.303 -13.929 1.00 97.94 188 PRO A CA 1
ATOM 1489 C C . PRO A 1 188 ? -0.056 10.539 -14.191 1.00 97.94 188 PRO A C 1
ATOM 1491 O O . PRO A 1 188 ? 1.153 10.503 -13.974 1.00 97.94 188 PRO A O 1
ATOM 1494 N N . LYS A 1 189 ? -0.667 11.652 -14.618 1.00 97.81 189 LYS A N 1
ATOM 1495 C CA . LYS A 1 189 ? 0.056 12.902 -14.891 1.00 97.81 189 LYS A CA 1
ATOM 1496 C C . LYS A 1 189 ? 0.766 13.413 -13.634 1.00 97.81 189 LYS A C 1
ATOM 1498 O O . LYS A 1 189 ? 1.955 13.700 -13.671 1.00 97.81 189 LYS A O 1
ATOM 1503 N N . THR A 1 190 ? 0.048 13.464 -12.515 1.00 97.38 190 THR A N 1
ATOM 1504 C CA . THR A 1 190 ? 0.594 13.949 -11.244 1.00 97.38 190 THR A CA 1
ATOM 1505 C C . THR A 1 190 ? 1.678 13.017 -10.709 1.00 97.38 190 THR A C 1
ATOM 1507 O O . THR A 1 190 ? 2.687 13.496 -10.205 1.00 97.38 190 THR A O 1
ATOM 1510 N N . VAL A 1 191 ? 1.518 11.696 -10.854 1.00 97.50 191 VAL A N 1
ATOM 1511 C CA . VAL A 1 191 ? 2.557 10.720 -10.483 1.00 97.50 191 VAL A CA 1
ATOM 1512 C C . VAL A 1 191 ? 3.853 10.962 -11.265 1.00 97.50 191 VAL A C 1
ATOM 1514 O O . VAL A 1 191 ? 4.912 11.077 -10.649 1.00 97.50 191 VAL A O 1
ATOM 1517 N N . LEU A 1 192 ? 3.775 11.131 -12.591 1.00 96.69 192 LEU A N 1
ATOM 1518 C CA . LEU A 1 192 ? 4.940 11.466 -13.426 1.00 96.69 192 LEU A CA 1
ATOM 1519 C C . LEU A 1 192 ? 5.608 12.777 -12.992 1.00 96.69 192 LEU A C 1
ATOM 1521 O O . LEU A 1 192 ? 6.835 12.876 -12.972 1.00 96.69 192 LEU A O 1
ATOM 1525 N N . ASP A 1 193 ? 4.808 13.780 -12.628 1.00 95.75 193 ASP A N 1
ATOM 1526 C CA . ASP A 1 193 ? 5.310 15.091 -12.219 1.00 95.75 193 ASP A CA 1
ATOM 1527 C C . ASP A 1 193 ? 5.958 15.088 -10.825 1.00 95.75 193 ASP A C 1
ATOM 1529 O O . ASP A 1 193 ? 6.860 15.894 -10.568 1.00 95.75 193 ASP A O 1
ATOM 1533 N N . ARG A 1 194 ? 5.500 14.219 -9.918 1.00 96.00 194 ARG A N 1
ATOM 1534 C CA . ARG A 1 194 ? 5.949 14.176 -8.517 1.00 96.00 194 ARG A CA 1
ATOM 1535 C C . ARG A 1 194 ? 7.105 13.208 -8.278 1.00 96.00 194 ARG A C 1
ATOM 1537 O O . ARG A 1 194 ? 7.940 13.512 -7.438 1.00 96.00 194 ARG A O 1
ATOM 1544 N N . MET A 1 195 ? 7.190 12.109 -9.026 1.00 95.44 195 MET A N 1
ATOM 1545 C CA . MET A 1 195 ? 8.202 11.054 -8.842 1.00 95.44 195 MET A CA 1
ATOM 1546 C C . MET A 1 195 ? 9.347 11.151 -9.857 1.00 95.44 195 MET A C 1
ATOM 1548 O O . MET A 1 195 ? 9.779 10.157 -10.432 1.00 95.44 195 MET A O 1
ATOM 1552 N N . LYS A 1 196 ? 9.834 12.368 -10.118 1.00 93.50 196 LYS A N 1
ATOM 1553 C CA . LYS A 1 196 ? 10.867 12.636 -11.139 1.00 93.50 196 LYS A CA 1
ATOM 1554 C C . LYS A 1 196 ? 12.230 12.009 -10.824 1.00 93.50 196 LYS A C 1
ATOM 1556 O O . LYS A 1 196 ? 13.069 11.926 -11.716 1.00 93.50 196 LYS A O 1
ATOM 1561 N N . ASP A 1 197 ? 12.448 11.599 -9.577 1.00 92.31 197 ASP A N 1
ATOM 1562 C CA . ASP A 1 197 ? 13.617 10.844 -9.126 1.00 92.31 197 ASP A CA 1
ATOM 1563 C C . ASP A 1 197 ? 13.618 9.399 -9.643 1.00 92.31 197 ASP A C 1
ATOM 1565 O O . ASP A 1 197 ? 14.678 8.786 -9.710 1.00 92.31 197 ASP A O 1
ATOM 1569 N N . VAL A 1 198 ? 12.466 8.850 -10.040 1.00 95.44 198 VAL A N 1
ATOM 1570 C CA . VAL A 1 198 ? 12.337 7.484 -10.565 1.00 95.44 198 VAL A CA 1
ATOM 1571 C C . VAL A 1 198 ? 12.549 7.472 -12.088 1.00 95.44 198 VAL A C 1
ATOM 1573 O O . VAL A 1 198 ? 12.062 8.368 -12.783 1.00 95.44 198 VAL A O 1
ATOM 1576 N N . PRO A 1 199 ? 13.222 6.452 -12.667 1.00 95.06 199 PRO A N 1
ATOM 1577 C CA . PRO A 1 199 ? 13.407 6.358 -14.113 1.00 95.06 199 PRO A CA 1
ATOM 1578 C C . PRO A 1 199 ? 12.090 6.478 -14.893 1.00 95.06 199 PRO A C 1
ATOM 1580 O O . PRO A 1 199 ? 11.178 5.666 -14.737 1.00 95.06 199 PRO A O 1
ATOM 1583 N N . ARG A 1 200 ? 12.004 7.465 -15.793 1.00 95.31 200 ARG A N 1
ATOM 1584 C CA . ARG A 1 200 ? 10.765 7.799 -16.519 1.00 95.31 200 ARG A CA 1
ATOM 1585 C C . ARG A 1 200 ? 10.146 6.614 -17.263 1.00 95.31 200 ARG A C 1
ATOM 1587 O O . ARG A 1 200 ? 8.948 6.383 -17.143 1.00 95.31 200 ARG A O 1
ATOM 1594 N N . ARG A 1 201 ? 10.966 5.832 -17.976 1.00 95.94 201 ARG A N 1
ATOM 1595 C CA . ARG A 1 201 ? 10.516 4.631 -18.703 1.00 95.94 201 ARG A CA 1
ATOM 1596 C C . ARG A 1 201 ? 9.852 3.614 -17.767 1.00 95.94 201 ARG A C 1
ATOM 1598 O O . ARG A 1 201 ? 8.927 2.923 -18.176 1.00 95.94 201 ARG A O 1
ATOM 1605 N N . PHE A 1 202 ? 10.313 3.527 -16.518 1.00 97.38 202 PHE A N 1
ATOM 1606 C CA . PHE A 1 202 ? 9.705 2.660 -15.516 1.00 97.38 202 PHE A CA 1
ATOM 1607 C C . PHE A 1 202 ? 8.366 3.216 -15.025 1.00 97.38 202 PHE A C 1
ATOM 1609 O O . PHE A 1 202 ? 7.397 2.468 -14.994 1.00 97.38 202 PHE A O 1
ATOM 1616 N N . LEU A 1 203 ? 8.269 4.516 -14.722 1.00 97.50 203 LEU A N 1
ATOM 1617 C CA . LEU A 1 203 ? 6.993 5.141 -14.337 1.00 97.50 203 LEU A CA 1
ATOM 1618 C C . LEU A 1 203 ? 5.910 4.936 -15.401 1.00 97.50 203 LEU A C 1
ATOM 1620 O O . LEU A 1 203 ? 4.799 4.520 -15.081 1.00 97.50 203 LEU A O 1
ATOM 1624 N N . GLU A 1 204 ? 6.246 5.197 -16.666 1.00 97.75 204 GLU A N 1
ATOM 1625 C CA . GLU A 1 204 ? 5.336 5.017 -17.802 1.00 97.75 204 GLU A CA 1
ATOM 1626 C C . GLU A 1 204 ? 4.885 3.555 -17.926 1.00 97.75 204 GLU A C 1
ATOM 1628 O O . GLU A 1 204 ? 3.699 3.291 -18.121 1.00 97.75 204 GLU A O 1
ATOM 1633 N N . TRP A 1 205 ? 5.804 2.605 -17.720 1.00 98.25 205 TRP A N 1
ATOM 1634 C CA . TRP A 1 205 ? 5.478 1.182 -17.687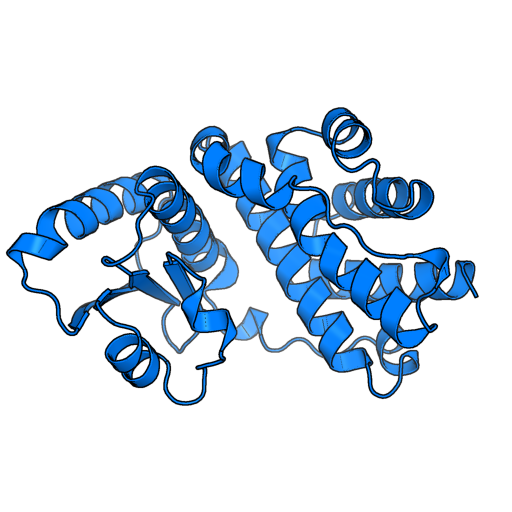 1.00 98.25 205 TRP A CA 1
ATOM 1635 C C . TRP A 1 205 ? 4.534 0.821 -16.527 1.00 98.25 205 TRP A C 1
ATOM 1637 O O . TRP A 1 205 ? 3.524 0.156 -16.756 1.00 98.25 205 TRP A O 1
ATOM 1647 N N . VAL A 1 206 ? 4.795 1.288 -15.297 1.00 98.44 206 VAL A N 1
ATOM 1648 C CA . VAL A 1 206 ? 3.914 1.006 -14.145 1.00 98.44 206 VAL A CA 1
ATOM 1649 C C . VAL A 1 206 ? 2.516 1.576 -14.382 1.00 98.44 206 VAL A C 1
ATOM 1651 O O . VAL A 1 206 ? 1.527 0.901 -14.096 1.00 98.44 206 VAL A O 1
ATOM 1654 N N . ILE A 1 207 ? 2.423 2.792 -14.928 1.00 98.38 207 ILE A N 1
ATOM 1655 C CA . ILE A 1 207 ? 1.152 3.445 -15.268 1.00 98.38 207 ILE A CA 1
ATOM 1656 C C . ILE A 1 207 ? 0.358 2.604 -16.268 1.00 98.38 207 ILE A C 1
ATOM 1658 O O . ILE A 1 207 ? -0.809 2.295 -16.011 1.00 98.38 207 ILE A O 1
ATOM 1662 N N . ASP A 1 208 ? 0.991 2.208 -17.376 1.00 98.25 208 ASP A N 1
ATOM 1663 C CA . ASP A 1 208 ? 0.360 1.381 -18.405 1.00 98.25 208 ASP A CA 1
ATOM 1664 C C . ASP A 1 208 ? -0.157 0.066 -17.812 1.00 98.25 208 ASP A C 1
ATOM 1666 O O . ASP A 1 208 ? -1.346 -0.246 -17.914 1.00 98.25 208 ASP A O 1
ATOM 1670 N N . LYS A 1 209 ? 0.700 -0.678 -17.104 1.00 98.25 209 LYS A N 1
ATOM 1671 C CA . LYS A 1 209 ? 0.334 -2.002 -16.586 1.00 98.25 209 LYS A CA 1
ATOM 1672 C C . LYS A 1 209 ? -0.699 -1.948 -15.471 1.00 98.25 209 LYS A C 1
ATOM 1674 O O . LYS A 1 209 ? -1.603 -2.782 -15.460 1.00 98.25 209 LYS A O 1
ATOM 1679 N N . SER A 1 210 ? -0.643 -0.944 -14.598 1.00 97.50 210 SER A N 1
ATOM 1680 C CA . SER A 1 210 ? -1.665 -0.746 -13.559 1.00 97.50 210 SER A CA 1
ATOM 1681 C C . SER A 1 210 ? -3.041 -0.473 -14.172 1.00 97.50 210 SER A C 1
ATOM 1683 O O . SER A 1 210 ? -4.050 -0.977 -13.686 1.00 97.50 210 SER A O 1
ATOM 1685 N N . SER A 1 211 ? -3.097 0.258 -15.292 1.00 95.38 211 SER A N 1
ATOM 1686 C CA . SER A 1 211 ? -4.360 0.558 -15.983 1.00 95.38 211 SER A CA 1
ATOM 1687 C C . SER A 1 211 ? -5.059 -0.677 -16.567 1.00 95.38 211 SER A C 1
ATOM 1689 O O . SER A 1 211 ? -6.254 -0.613 -16.869 1.00 95.38 211 SER A O 1
ATOM 1691 N N . GLN A 1 212 ? -4.346 -1.801 -16.691 1.00 96.38 212 GLN A N 1
ATOM 1692 C CA . GLN A 1 212 ? -4.826 -3.061 -17.264 1.00 96.38 212 GLN A CA 1
ATOM 1693 C C . GLN A 1 212 ? -5.291 -4.069 -16.199 1.00 96.38 212 GLN A C 1
ATOM 1695 O O . GLN A 1 212 ? -5.764 -5.150 -16.547 1.00 96.38 212 GLN A O 1
ATOM 1700 N N . LEU A 1 213 ? -5.209 -3.726 -14.907 1.00 95.88 213 LEU A N 1
ATOM 1701 C CA . LEU A 1 213 ? -5.678 -4.593 -13.825 1.00 95.88 213 LEU A CA 1
ATOM 1702 C C . LEU A 1 213 ? -7.202 -4.749 -13.868 1.00 95.88 213 LEU A C 1
ATOM 1704 O O . LEU A 1 213 ? -7.948 -3.771 -13.786 1.00 95.88 213 LEU A O 1
ATOM 1708 N N . ARG A 1 214 ? -7.668 -5.986 -14.052 1.00 89.19 214 ARG A N 1
ATOM 1709 C CA . ARG A 1 214 ? -9.097 -6.337 -14.184 1.00 89.19 214 ARG A CA 1
ATOM 1710 C C . ARG A 1 214 ? -9.470 -7.640 -13.471 1.00 89.19 214 ARG A C 1
ATOM 1712 O O . ARG A 1 214 ? -10.653 -7.959 -13.403 1.00 89.19 214 ARG A O 1
ATOM 1719 N N . GLY A 1 215 ? -8.486 -8.413 -13.009 1.00 85.19 215 GLY A N 1
ATOM 1720 C CA . GLY A 1 215 ? -8.703 -9.715 -12.382 1.00 85.19 215 GLY A CA 1
ATOM 1721 C C . GLY A 1 215 ? -8.915 -9.621 -10.875 1.00 85.19 215 GLY A C 1
ATOM 1722 O O . GLY A 1 215 ? -8.946 -8.534 -10.299 1.00 85.19 215 GLY A O 1
ATOM 1723 N N . ASP A 1 216 ? -9.017 -10.784 -10.231 1.00 90.81 216 ASP A N 1
ATOM 1724 C CA . ASP A 1 216 ? -8.849 -10.882 -8.783 1.00 90.81 216 ASP A CA 1
ATOM 1725 C C . ASP A 1 216 ? -7.396 -10.572 -8.377 1.00 90.81 216 ASP A C 1
ATOM 1727 O O . ASP A 1 216 ? -6.479 -10.635 -9.199 1.00 90.81 216 ASP A O 1
ATOM 1731 N N . THR A 1 217 ? -7.170 -10.297 -7.093 1.00 91.69 217 THR A N 1
ATOM 1732 C CA . THR A 1 217 ? -5.858 -9.922 -6.551 1.00 91.69 217 THR A CA 1
ATOM 1733 C C . THR A 1 217 ? -4.745 -10.914 -6.902 1.00 91.69 217 THR A C 1
ATOM 1735 O O . THR A 1 217 ? -3.645 -10.494 -7.253 1.00 91.69 217 THR A O 1
ATOM 1738 N N . VAL A 1 218 ? -4.989 -12.233 -6.869 1.00 90.81 218 VAL A N 1
ATOM 1739 C CA . VAL A 1 218 ? -3.948 -13.223 -7.216 1.00 90.81 218 VAL A CA 1
ATOM 1740 C C . VAL A 1 218 ? -3.611 -13.139 -8.702 1.00 90.81 218 VAL A C 1
ATOM 1742 O O . VAL A 1 218 ? -2.434 -13.169 -9.074 1.00 90.81 218 VAL A O 1
ATOM 1745 N N . SER A 1 219 ? -4.628 -13.008 -9.551 1.00 91.62 219 SER A N 1
ATOM 1746 C CA . SER A 1 219 ? -4.450 -12.824 -10.994 1.00 91.62 219 SER A CA 1
ATOM 1747 C C . SER A 1 219 ? -3.709 -11.522 -11.321 1.00 91.62 219 SER A C 1
ATOM 1749 O O . SER A 1 219 ? -2.769 -11.545 -12.117 1.00 91.62 219 SER A O 1
ATOM 1751 N N . ASN A 1 220 ? -4.049 -10.417 -10.653 1.00 95.38 220 ASN A N 1
ATOM 1752 C CA . ASN A 1 220 ? -3.382 -9.122 -10.815 1.00 95.38 220 ASN A CA 1
ATOM 1753 C C . ASN A 1 220 ? -1.915 -9.172 -10.357 1.00 95.38 220 ASN A C 1
ATOM 1755 O O . ASN A 1 220 ? -1.034 -8.670 -11.056 1.00 95.38 220 ASN A O 1
ATOM 1759 N N . ILE A 1 221 ? -1.625 -9.849 -9.240 1.00 94.69 221 ILE A N 1
ATOM 1760 C CA . ILE A 1 221 ? -0.249 -10.053 -8.762 1.00 94.69 221 ILE A CA 1
ATOM 1761 C C . ILE A 1 221 ? 0.560 -10.859 -9.771 1.00 94.69 221 ILE A C 1
ATOM 1763 O O . ILE A 1 221 ? 1.660 -10.448 -10.133 1.00 94.69 221 ILE A O 1
ATOM 1767 N N . ARG A 1 222 ? 0.023 -11.980 -10.266 1.00 93.06 222 ARG A N 1
ATOM 1768 C CA . ARG A 1 222 ? 0.705 -12.796 -11.284 1.00 93.06 222 ARG A CA 1
ATOM 1769 C C . ARG A 1 222 ? 0.960 -12.008 -12.563 1.00 93.06 222 ARG A C 1
ATOM 1771 O O . ARG A 1 222 ? 2.043 -12.129 -13.131 1.00 93.06 222 ARG A O 1
ATOM 1778 N N . TYR A 1 223 ? -0.012 -11.205 -12.987 1.00 95.19 223 TYR A N 1
ATOM 1779 C CA . TYR A 1 223 ? 0.107 -10.346 -14.157 1.00 95.19 223 TYR A CA 1
ATOM 1780 C C . TYR A 1 223 ? 1.240 -9.326 -13.997 1.00 95.19 223 TYR A C 1
ATOM 1782 O O . TYR A 1 223 ? 2.179 -9.346 -14.790 1.00 95.19 223 TYR A O 1
ATOM 1790 N N . ILE A 1 224 ? 1.222 -8.500 -12.944 1.00 97.38 224 ILE A N 1
ATOM 1791 C CA . ILE A 1 224 ? 2.277 -7.495 -12.727 1.00 97.38 224 ILE A CA 1
ATOM 1792 C C . ILE A 1 224 ? 3.635 -8.158 -12.519 1.00 97.38 224 ILE A C 1
ATOM 1794 O O . ILE A 1 224 ? 4.628 -7.677 -13.050 1.00 97.38 224 ILE A O 1
ATOM 1798 N N . ALA A 1 225 ? 3.694 -9.279 -11.801 1.00 95.75 225 ALA A N 1
ATOM 1799 C CA . ALA A 1 225 ? 4.939 -9.997 -11.554 1.00 95.75 225 ALA A CA 1
ATOM 1800 C C . ALA A 1 225 ? 5.579 -10.500 -12.860 1.00 95.75 225 ALA A C 1
ATOM 1802 O O . ALA A 1 225 ? 6.778 -10.315 -13.075 1.00 95.75 225 ALA A O 1
ATOM 1803 N N . LYS A 1 226 ? 4.769 -11.077 -13.757 1.00 94.62 226 LYS A N 1
ATOM 1804 C CA . LYS A 1 226 ? 5.203 -11.494 -15.095 1.00 94.62 226 LYS A CA 1
ATOM 1805 C C . LYS A 1 226 ? 5.654 -10.302 -15.937 1.00 94.62 226 LYS A C 1
ATOM 1807 O O . LYS A 1 226 ? 6.742 -10.327 -16.506 1.00 94.62 226 LYS A O 1
ATOM 1812 N N . GLU A 1 227 ? 4.832 -9.260 -16.016 1.00 96.44 227 GLU A N 1
ATOM 1813 C CA . GLU A 1 227 ? 5.143 -8.087 -16.834 1.00 96.44 227 GLU A CA 1
ATOM 1814 C C . GLU A 1 227 ? 6.386 -7.355 -16.318 1.00 96.44 227 GLU A C 1
ATOM 1816 O O . GLU A 1 227 ? 7.157 -6.826 -17.116 1.00 96.44 227 GLU A O 1
ATOM 1821 N N . PHE A 1 228 ? 6.607 -7.345 -15.001 1.00 96.75 228 PHE A N 1
ATOM 1822 C CA . PHE A 1 228 ? 7.796 -6.759 -14.393 1.00 96.75 228 PHE A CA 1
ATOM 1823 C C . PHE A 1 228 ? 9.049 -7.540 -14.789 1.00 96.75 228 PHE A C 1
ATOM 1825 O O . PHE A 1 228 ? 10.024 -6.937 -15.225 1.00 96.75 228 PHE A O 1
ATOM 1832 N N . ALA A 1 229 ? 9.014 -8.875 -14.731 1.00 94.00 229 ALA A N 1
ATOM 1833 C CA . ALA A 1 229 ? 10.120 -9.702 -15.213 1.00 94.00 229 ALA A CA 1
ATOM 1834 C C . ALA A 1 229 ? 10.428 -9.438 -16.701 1.00 94.00 229 ALA A C 1
ATOM 1836 O O . ALA A 1 229 ? 11.586 -9.222 -17.057 1.00 94.00 229 ALA A O 1
ATOM 1837 N N . ASN A 1 230 ? 9.396 -9.343 -17.547 1.00 93.25 230 ASN A N 1
ATOM 1838 C CA . ASN A 1 230 ? 9.552 -9.007 -18.967 1.00 93.25 230 ASN A CA 1
ATOM 1839 C C . ASN A 1 230 ? 10.151 -7.607 -19.178 1.00 93.25 230 ASN A C 1
ATOM 1841 O O . ASN A 1 230 ? 11.005 -7.413 -20.044 1.00 93.25 230 ASN A O 1
ATOM 1845 N N . PHE A 1 231 ? 9.725 -6.624 -18.380 1.00 95.25 231 PHE A N 1
ATOM 1846 C CA . PHE A 1 231 ? 10.279 -5.273 -18.413 1.00 95.25 231 PHE A CA 1
ATOM 1847 C C . PHE A 1 231 ? 11.775 -5.273 -18.089 1.00 95.25 231 PHE A C 1
ATOM 1849 O O . PHE A 1 231 ? 12.550 -4.649 -18.816 1.00 95.25 231 PHE A O 1
ATOM 1856 N N . LEU A 1 232 ? 12.194 -6.019 -17.062 1.00 93.12 232 LEU A N 1
ATOM 1857 C CA . LEU A 1 232 ? 13.604 -6.147 -16.685 1.00 93.12 232 LEU A CA 1
ATOM 1858 C C . LEU A 1 232 ? 14.447 -6.771 -17.803 1.00 93.12 232 LEU A C 1
ATOM 1860 O O . LEU A 1 232 ? 15.536 -6.277 -18.084 1.00 93.12 232 LEU A O 1
ATOM 1864 N N . SER A 1 233 ? 13.930 -7.786 -18.501 1.00 85.62 233 SER A N 1
ATOM 1865 C CA . SER A 1 233 ? 14.604 -8.374 -19.670 1.00 85.62 233 SER A CA 1
ATOM 1866 C C . SER A 1 233 ? 14.769 -7.403 -20.844 1.00 85.62 233 SER A C 1
ATOM 1868 O O . SER A 1 233 ? 15.558 -7.673 -21.735 1.00 85.62 233 SER A O 1
ATOM 1870 N N . SER A 1 234 ? 14.034 -6.286 -20.865 1.00 83.62 234 SER A N 1
ATOM 1871 C CA . SER A 1 234 ? 14.169 -5.227 -21.880 1.00 83.62 234 SER A CA 1
ATOM 1872 C C . SER A 1 234 ? 15.102 -4.076 -21.463 1.00 83.62 234 SER A C 1
ATOM 1874 O O . SER A 1 234 ? 15.218 -3.079 -22.191 1.00 83.62 234 SER A O 1
ATOM 1876 N N . LEU A 1 235 ? 15.681 -4.167 -20.260 1.00 76.19 235 LEU A N 1
ATOM 1877 C CA . LEU A 1 235 ? 16.653 -3.223 -19.699 1.00 76.19 235 LEU A CA 1
ATOM 1878 C C . LEU A 1 235 ? 18.085 -3.776 -19.688 1.00 76.19 235 LEU A C 1
ATOM 1880 O O . LEU A 1 235 ? 19.019 -2.976 -19.676 1.00 76.19 235 LEU A O 1
ATOM 1884 N N . LEU A 1 236 ? 18.228 -5.105 -19.637 1.00 59.56 236 LEU A N 1
ATOM 1885 C CA . LEU A 1 236 ? 19.492 -5.847 -19.699 1.00 59.56 236 LEU A CA 1
ATOM 1886 C C . LEU A 1 236 ? 19.825 -6.223 -21.146 1.00 59.56 236 LEU A C 1
ATOM 1888 O O . LEU A 1 236 ? 21.033 -6.238 -21.464 1.00 59.56 236 LEU A O 1
#

Foldseek 3Di:
DEAEFPDDCVLCVVVVVLLVVLCVLLVPDWEYEYEYEDPVRVCVVCPVNDDPCSVVDQWDWDQDVTIYIYGYSHDDDPLRNQLVSNLSSLCNVQPNHCVLVPADQDPLLCVLPPCSVVLLVLLLLLLSLLSSCLSCLVSVNLVSNVVVLVVLLDEDPDPLVPDDLSRNLNVLSNNSNSLSNCCNNPHLVVSCVRHVNDPNVSSVQSNVLSVVDDDRSSVSSNSCSNVSSVVSVVVD

Secondary structure (DSSP, 8-state):
-EEEES--HHHHHHHHHHHHHHHHHHT--S-EEEEE-SHHHHHHHHGGG--GGGGG-SEEEEESSSEEEEEESS-S-HHHHHHHHHHHHHHHHHH-SGGGG--PPPHHHHTTGGGHHHHHHHHHHHHHHHHHHHHHHHTT-GGGGHHHHHHHTSPP---GGG--HHHHHHHHHHHHHHHHHHHHHHHHHHHHHH-TTS-HHHHHHHHHHHHT--S-HHHHHHHHHHHHHHHHHTT-

Mean predicted aligned error: 4.61 Å

Solvent-accessible surface area (backbone atoms only — not comparable to full-atom values): 13046 Å² total; per-residue (Å²): 90,82,45,71,37,82,55,54,70,77,78,44,42,65,58,53,54,50,48,61,50,51,29,59,78,72,68,44,85,78,51,31,41,36,42,29,30,56,68,71,47,45,42,64,73,44,48,92,72,53,50,84,71,60,74,74,56,42,42,45,65,45,66,48,99,56,14,31,39,37,37,48,72,78,58,93,53,64,64,45,35,56,17,32,46,56,52,30,48,40,40,38,61,77,53,22,53,57,73,76,72,68,72,80,81,52,72,58,33,53,76,57,52,92,52,24,67,59,44,50,49,35,38,42,52,12,47,52,39,26,53,35,30,38,49,34,32,76,73,73,45,39,73,53,38,50,54,50,46,55,61,50,55,54,81,66,95,68,63,70,92,76,49,52,73,71,54,42,52,50,53,54,32,57,49,39,29,40,52,36,32,39,36,56,66,62,34,66,69,49,48,60,71,59,48,67,79,49,62,62,74,54,54,56,47,52,51,55,57,59,74,65,63,79,64,56,72,62,56,38,30,51,49,52,40,40,52,48,37,55,52,52,67,74,74,110

Sequence (236 aa):
MIKLVGVSPIEAYWIIEYMDNAKKEIGVHDFDLVVVRGEENLKRVLGRFWTPESSQFYALHIAMDKPTVIVRLDVPNRDLLESSIYHELAHAKLHGHRRFYEIGVPREVLSLGDIAPRVLYLVSIAVKDYEVSSFLSSVGLAKTQDPLLKIMLEPDNIPWSSLSPSALILALASKLKPIMFSLPLIGPKTVLDRMKDVPRRFLEWVIDKSSQLRGDTVSNIRYIAKEFANFLSSLL

Nearest PDB structures (foldseek):
  6gow-assembly1_E  TM=3.716E-01  e=1.829E+00  Bacillus subtilis

Radius of gyration: 18.1 Å; Cα contacts (8 Å, |Δi|>4): 298; chains: 1; bounding box: 45×35×51 Å

pLDDT: mean 91.12, std 7.39, range [59.56, 98.62]